Protein AF-A0A965MV93-F1 (afdb_monomer)

Solvent-accessible surface area (backbone atoms only — not comparable to full-atom values): 14893 Å² total; per-residue (Å²): 137,88,81,78,92,54,25,58,52,73,50,75,48,73,51,72,50,74,55,59,99,88,44,77,57,50,73,52,74,48,75,46,75,44,66,54,40,79,46,50,70,37,42,74,49,63,69,54,58,35,43,31,80,39,73,46,62,41,46,75,50,71,46,71,67,88,41,67,60,46,52,42,29,82,88,33,72,11,36,48,51,40,77,79,33,42,32,38,20,75,21,11,43,74,42,30,41,37,35,43,32,34,43,45,58,75,46,29,43,61,40,67,26,70,77,44,60,34,46,40,30,48,25,80,46,50,72,36,44,77,70,56,44,73,37,37,33,92,41,74,33,74,60,43,67,50,71,43,71,57,84,29,60,79,45,58,42,81,75,48,63,67,43,52,73,59,70,53,36,31,41,56,34,62,56,80,40,51,27,28,34,32,45,31,34,42,48,50,67,39,20,41,63,46,62,28,68,81,40,67,26,38,21,37,72,58,86,72,57,72,63,42,79,69,39,77,97,71,74,55,63,87,49,64,39,68,64,41,70,46,63,40,83,67,91,69,84,89,82,75,76,83,77,43,63,80,58,49,76,56,84,52,34,41,36,43,94,54,78,93,72,64,71,76

Secondary structure (DSSP, 8-state):
----SSSSEEEEEEEEEPP-SSS--EEEEEEEEE-PBPPPPEEEES-SEEETT-EEE-EEEE-SS-PPEEEE-TT-SSEEE-TT-EEEE--SSS--EEEEEE---SSB--EEPPPEE-EEEPBPPPPEEE---EEETTSPEEP-EEE-SS-PPEEEEEEEES-EEETTEEEP-STT-EEEEEEEEPP-SSB--EEPPPEEEEEEPPPP---EE-S-S---TTS-EE--EE--SS-PPPP----SSS-EEETTEEE-SSTT----

Radius of gyration: 46.16 Å; Cα contacts (8 Å, |Δi|>4): 647; chains: 1; bounding box: 84×24×159 Å

Sequence (264 aa):
MVTMLVGTGTCSIAATKAADDDYYATSANVDIAASKAAQSTLTISGSANGTYGTTVTLSTSGGSTAGTVTWSHGASTACTVDSSGAVSMTSGTGTCTVTATMAGNANYLAVTSSSFTVTPVKATQAVLTVTSTNATYGEDLTLTASGGSGTGALTWTKVSGTCTLSGATLTPGGANTSCVVRVTRATDSNYAVRSSVDTSVSTAKASQSGLSITSSSSFTTGSPLTLTASGGQSSGSVTWSVTAGTCTLSGTQLSANRGGISCT

Nearest PDB structures (foldseek):
  4o9h-assembly1_H  TM=3.959E-01  e=3.964E-01  Lama glama
  7jwq-assembly1_A  TM=3.453E-01  e=7.408E-01  Homo sapiens
  8vse-assembly1_B  TM=3.019E-01  e=9.886E-01  Homo sapiens
  7f3q-assembly1_L  TM=3.911E-01  e=4.391E+00  Homo sapiens
  5fn6-assembly1_A  TM=3.582E-01  e=4.835E+00  Homo sapiens

Foldseek 3Di:
DDDDPWQFDKDKDKDWDPDDPVGHIDMDIDIDTGHAAAFWAKEKDWALADAAQDKTAIDIDGTDPPAQKAKAQPPWDQWGADSRRIIHGHWLDTWGWMKIKGPADRRYHIHIHDIRTHHRHAAAWWAKAWPAAEAEAPDKDQTDIDGTDDPADKAKDWPDWDWDDDGRIIHHGDAQIKTWMKIKGPDDGHHHIDIHPTGIRHYHYDDWDDKDWDWDQDDDAPDWTQTDIDGTPDPDDDDDDWPDWDWDDDGRTTHDNDPPIHTD

Structure (mmCIF, N/CA/C/O backbone):
data_AF-A0A965MV93-F1
#
_entry.id   AF-A0A965MV93-F1
#
loop_
_atom_site.group_PDB
_atom_site.id
_atom_site.type_symbol
_atom_site.label_atom_id
_atom_site.label_alt_id
_atom_site.label_comp_id
_atom_site.label_asym_id
_atom_site.label_entity_id
_atom_site.label_seq_id
_atom_site.pdbx_PDB_ins_code
_atom_site.Cartn_x
_atom_site.Cartn_y
_atom_site.Cartn_z
_atom_site.occupancy
_atom_site.B_iso_or_equiv
_atom_site.auth_seq_id
_atom_site.auth_comp_id
_atom_site.auth_asym_id
_atom_site.auth_atom_id
_atom_site.pdbx_PDB_model_num
ATOM 1 N N . MET A 1 1 ? 35.841 -6.063 -59.361 1.00 58.06 1 MET A N 1
ATOM 2 C CA . MET A 1 1 ? 35.040 -6.166 -58.122 1.00 58.06 1 MET A CA 1
ATOM 3 C C . MET A 1 1 ? 35.699 -5.272 -57.085 1.00 58.06 1 MET A C 1
ATOM 5 O O . MET A 1 1 ? 36.888 -5.443 -56.861 1.00 58.06 1 MET A O 1
ATOM 9 N N . VAL A 1 2 ? 34.980 -4.287 -56.540 1.00 64.88 2 VAL A N 1
ATOM 10 C CA . VAL A 1 2 ? 35.475 -3.432 -55.448 1.00 64.88 2 VAL A CA 1
ATOM 11 C C . VAL A 1 2 ? 34.903 -3.968 -54.144 1.00 64.88 2 VAL A C 1
ATOM 13 O O . VAL A 1 2 ? 33.688 -4.102 -54.023 1.00 64.88 2 VAL A O 1
ATOM 16 N N . THR A 1 3 ? 35.773 -4.297 -53.192 1.00 66.12 3 THR A N 1
ATOM 17 C CA . THR A 1 3 ? 35.379 -4.769 -51.861 1.00 66.12 3 THR A CA 1
ATOM 18 C C . THR A 1 3 ? 35.620 -3.641 -50.866 1.00 66.12 3 THR A C 1
ATOM 20 O O . THR A 1 3 ? 36.756 -3.210 -50.688 1.00 66.12 3 THR A O 1
ATOM 23 N N . MET A 1 4 ? 34.560 -3.154 -50.220 1.00 69.06 4 MET A N 1
ATOM 24 C CA . MET A 1 4 ? 34.668 -2.178 -49.132 1.00 69.06 4 MET A CA 1
ATOM 25 C C . MET A 1 4 ? 35.000 -2.919 -47.831 1.00 69.06 4 MET A C 1
ATOM 27 O O . MET A 1 4 ? 34.228 -3.770 -47.397 1.00 69.06 4 MET A O 1
ATOM 31 N N . LEU A 1 5 ? 36.145 -2.614 -47.214 1.00 67.31 5 LEU A N 1
ATOM 32 C CA . LEU A 1 5 ? 36.595 -3.261 -45.968 1.00 67.31 5 LEU A CA 1
ATOM 33 C C . LEU A 1 5 ? 35.986 -2.631 -44.700 1.00 67.31 5 LEU A C 1
ATOM 35 O O . LEU A 1 5 ? 36.154 -3.170 -43.608 1.00 67.31 5 LEU A O 1
ATOM 39 N N . VAL A 1 6 ? 35.288 -1.499 -44.830 1.00 66.56 6 VAL A N 1
ATOM 40 C CA . VAL A 1 6 ? 34.650 -0.773 -43.722 1.00 66.56 6 VAL A CA 1
ATOM 41 C C . VAL A 1 6 ? 33.234 -0.342 -44.103 1.00 66.56 6 VAL A C 1
ATOM 43 O O . VAL A 1 6 ? 32.977 0.033 -45.246 1.00 66.56 6 VAL A O 1
ATOM 46 N N . GLY A 1 7 ? 32.308 -0.374 -43.140 1.00 68.44 7 GLY A N 1
ATOM 47 C CA . GLY A 1 7 ? 30.894 -0.044 -43.353 1.00 68.44 7 GLY A CA 1
ATOM 48 C C . GLY A 1 7 ? 30.579 1.435 -43.602 1.00 68.44 7 GLY A C 1
ATOM 49 O O . GLY A 1 7 ? 29.415 1.778 -43.781 1.00 68.44 7 GLY A O 1
ATOM 50 N N . THR A 1 8 ? 31.577 2.322 -43.611 1.00 74.12 8 THR A N 1
ATOM 51 C CA . THR A 1 8 ? 31.418 3.740 -43.971 1.00 74.12 8 THR A CA 1
ATOM 52 C C . THR A 1 8 ? 32.623 4.240 -44.747 1.00 74.12 8 THR A C 1
ATOM 54 O O . THR A 1 8 ? 33.754 3.957 -44.358 1.00 74.12 8 THR A O 1
ATOM 57 N N . GLY A 1 9 ? 32.390 5.044 -45.778 1.00 76.88 9 GLY A N 1
ATOM 58 C CA . GLY A 1 9 ? 33.446 5.698 -46.549 1.00 76.88 9 GLY A CA 1
ATOM 59 C C . GLY A 1 9 ? 33.077 5.812 -48.019 1.00 76.88 9 GLY A C 1
ATOM 60 O O . GLY A 1 9 ? 32.124 5.181 -48.475 1.00 76.88 9 GLY A O 1
ATOM 61 N N . THR A 1 10 ? 33.826 6.620 -48.758 1.00 83.00 10 THR A N 1
ATOM 62 C CA . THR A 1 10 ? 33.718 6.724 -50.213 1.00 83.00 10 THR A CA 1
ATOM 63 C C . THR A 1 10 ? 34.899 6.010 -50.860 1.00 83.00 10 THR A C 1
ATOM 65 O O . THR A 1 10 ? 36.047 6.175 -50.454 1.00 83.00 10 THR A O 1
ATOM 68 N N . CYS A 1 11 ? 34.619 5.186 -51.863 1.00 83.62 11 CYS A N 1
ATOM 69 C CA . CYS A 1 11 ? 35.620 4.599 -52.738 1.00 83.62 11 CYS A CA 1
ATOM 70 C C . CYS A 1 11 ? 35.496 5.255 -54.109 1.00 83.62 11 CYS A C 1
ATOM 72 O O . CYS A 1 11 ? 34.514 5.032 -54.816 1.00 83.62 11 CYS A O 1
ATOM 74 N N . SER A 1 12 ? 36.479 6.074 -54.464 1.00 88.06 12 SER A N 1
ATOM 75 C CA . SER A 1 12 ? 36.559 6.702 -55.780 1.00 88.06 12 SER A CA 1
ATOM 76 C C . SER A 1 12 ? 37.220 5.744 -56.766 1.00 88.06 12 SER A C 1
ATOM 78 O O . SER A 1 12 ? 38.369 5.342 -56.580 1.00 88.06 12 SER A O 1
ATOM 80 N N . ILE A 1 13 ? 36.507 5.379 -57.826 1.00 89.31 13 ILE A N 1
ATOM 81 C CA . ILE A 1 13 ? 37.038 4.606 -58.949 1.00 89.31 13 ILE A CA 1
ATOM 82 C C . ILE A 1 13 ? 37.263 5.570 -60.108 1.00 89.31 13 ILE A C 1
ATOM 84 O O . ILE A 1 13 ? 36.346 6.294 -60.484 1.00 89.31 13 ILE A O 1
ATOM 88 N N . ALA A 1 14 ? 38.458 5.555 -60.695 1.00 90.69 14 ALA A N 1
ATOM 89 C CA . ALA A 1 14 ? 38.764 6.305 -61.908 1.00 90.69 14 ALA A CA 1
ATOM 90 C C . ALA A 1 14 ? 38.975 5.352 -63.089 1.00 90.69 14 ALA A C 1
ATOM 92 O O . ALA A 1 14 ? 39.672 4.343 -62.967 1.00 90.69 14 ALA A O 1
ATOM 93 N N . ALA A 1 15 ? 38.395 5.692 -64.236 1.00 90.81 15 ALA A N 1
ATOM 94 C CA . ALA A 1 15 ? 38.700 5.075 -65.517 1.00 90.81 15 ALA A CA 1
ATOM 95 C C . ALA A 1 15 ? 39.410 6.106 -66.395 1.00 90.81 15 ALA A C 1
ATOM 97 O O . ALA A 1 15 ? 38.888 7.199 -66.609 1.00 90.81 15 ALA A O 1
ATOM 98 N N . THR A 1 16 ? 40.583 5.746 -66.911 1.00 95.12 16 THR A N 1
ATOM 99 C CA . THR A 1 16 ? 41.368 6.595 -67.811 1.00 95.12 16 THR A CA 1
ATOM 100 C C . THR A 1 16 ? 41.474 5.912 -69.164 1.00 95.12 16 THR A C 1
ATOM 102 O O . THR A 1 16 ? 41.985 4.795 -69.256 1.00 95.12 16 THR A O 1
ATOM 105 N N . LYS A 1 17 ? 41.021 6.589 -70.219 1.00 94.62 17 LYS A N 1
ATOM 106 C CA . LYS A 1 17 ? 41.354 6.221 -71.594 1.00 94.62 17 LYS A CA 1
ATOM 107 C C . LYS A 1 17 ? 42.651 6.940 -71.961 1.00 94.62 17 LYS A C 1
ATOM 109 O O . LYS A 1 17 ? 42.712 8.165 -71.888 1.00 94.62 17 LYS A O 1
ATOM 114 N N . ALA A 1 18 ? 43.688 6.170 -72.289 1.00 92.81 18 ALA A N 1
ATOM 115 C CA . ALA A 1 18 ? 44.978 6.710 -72.712 1.00 92.81 18 ALA A CA 1
ATOM 116 C C . ALA A 1 18 ? 44.854 7.471 -74.044 1.00 92.81 18 ALA A C 1
ATOM 118 O O . ALA A 1 18 ? 43.902 7.252 -74.793 1.00 92.81 18 ALA A O 1
ATOM 119 N N . ALA A 1 19 ? 45.812 8.360 -74.306 1.00 94.50 19 ALA A N 1
ATOM 120 C CA . ALA A 1 19 ? 45.910 9.067 -75.577 1.00 94.50 19 ALA A CA 1
ATOM 121 C C . ALA A 1 19 ? 46.265 8.102 -76.722 1.00 94.50 19 ALA A C 1
ATOM 123 O O . ALA A 1 19 ? 46.900 7.071 -76.483 1.00 94.50 19 ALA A O 1
ATOM 124 N N . ASP A 1 20 ? 45.897 8.472 -77.943 1.00 94.56 20 ASP A N 1
ATOM 125 C CA . ASP A 1 20 ? 46.377 7.876 -79.192 1.00 94.56 20 ASP A CA 1
ATOM 126 C C . ASP A 1 20 ? 46.908 8.980 -80.129 1.00 94.56 20 ASP A C 1
ATOM 128 O O . ASP A 1 20 ? 47.089 10.123 -79.698 1.00 94.56 20 ASP A O 1
ATOM 132 N N . ASP A 1 21 ? 47.218 8.634 -81.380 1.00 95.25 21 ASP A N 1
ATOM 133 C CA . ASP A 1 21 ? 47.805 9.569 -82.351 1.00 95.25 21 ASP A CA 1
ATOM 134 C C . ASP A 1 21 ? 46.865 10.742 -82.699 1.00 95.25 21 ASP A C 1
ATOM 136 O O . ASP A 1 21 ? 47.338 11.805 -83.106 1.00 95.25 21 ASP A O 1
ATOM 140 N N . ASP A 1 22 ? 45.554 10.577 -82.486 1.00 94.44 22 ASP A N 1
ATOM 141 C CA . ASP A 1 22 ? 44.519 11.539 -82.871 1.00 94.44 22 ASP A CA 1
ATOM 142 C C . ASP A 1 22 ? 43.843 12.229 -81.660 1.00 94.44 22 ASP A C 1
ATOM 144 O O . ASP A 1 22 ? 43.282 13.321 -81.807 1.00 94.44 22 ASP A O 1
ATOM 148 N N . TYR A 1 23 ? 43.888 11.643 -80.451 1.00 93.06 23 TYR A N 1
ATOM 149 C CA . TYR A 1 23 ? 43.163 12.119 -79.262 1.00 93.06 23 TYR A CA 1
ATOM 150 C C . TYR A 1 23 ? 43.989 12.111 -77.962 1.00 93.06 23 TYR A C 1
ATOM 152 O O . TYR A 1 23 ? 44.685 11.153 -77.635 1.00 93.06 23 TYR A O 1
ATOM 160 N N . TYR A 1 24 ? 43.827 13.154 -77.133 1.00 94.69 24 TYR A N 1
ATOM 161 C CA . TYR A 1 24 ? 44.405 13.211 -75.781 1.00 94.69 24 TYR A CA 1
ATOM 162 C C . TYR A 1 24 ? 43.732 12.240 -74.798 1.00 94.69 24 TYR A C 1
ATOM 164 O O . TYR A 1 24 ? 42.555 11.901 -74.928 1.00 94.69 24 TYR A O 1
ATOM 172 N N . ALA A 1 25 ? 44.470 11.847 -73.753 1.00 95.06 25 ALA A N 1
ATOM 173 C CA . ALA A 1 25 ? 43.936 11.028 -72.672 1.00 95.06 25 ALA A CA 1
ATOM 174 C C . ALA A 1 25 ? 42.803 11.758 -71.936 1.00 95.06 25 ALA A C 1
ATOM 176 O O . ALA A 1 25 ? 42.847 12.971 -71.731 1.00 95.06 25 ALA A O 1
ATOM 177 N N . THR A 1 26 ? 41.811 11.003 -71.481 1.00 95.56 26 THR A N 1
ATOM 178 C CA . THR A 1 26 ? 40.704 11.527 -70.678 1.00 95.56 26 THR A CA 1
ATOM 179 C C . THR A 1 26 ? 40.381 10.570 -69.546 1.00 95.56 26 THR A C 1
ATOM 181 O O . THR A 1 26 ? 40.627 9.363 -69.646 1.00 95.56 26 THR A O 1
ATOM 184 N N . SER A 1 27 ? 39.838 11.097 -68.457 1.00 94.31 27 SER A N 1
ATOM 185 C CA . SER A 1 27 ? 39.429 10.302 -67.310 1.00 94.31 27 SER A CA 1
ATOM 186 C C . SER A 1 27 ? 38.041 10.690 -66.826 1.00 94.31 27 SER A C 1
ATOM 188 O O . SER A 1 27 ? 37.587 11.822 -66.982 1.00 94.31 27 SER A O 1
ATOM 190 N N . ALA A 1 28 ? 37.370 9.715 -66.225 1.00 95.25 28 ALA A N 1
ATOM 191 C CA . ALA A 1 28 ? 36.131 9.899 -65.491 1.00 95.25 28 ALA A CA 1
ATOM 192 C C . ALA A 1 28 ? 36.246 9.183 -64.145 1.00 95.25 28 ALA A C 1
ATOM 194 O O . ALA A 1 28 ? 36.824 8.095 -64.062 1.00 95.25 28 ALA A O 1
ATOM 195 N N . ASN A 1 29 ? 35.694 9.785 -63.095 1.00 92.12 29 ASN A N 1
ATOM 196 C CA . ASN A 1 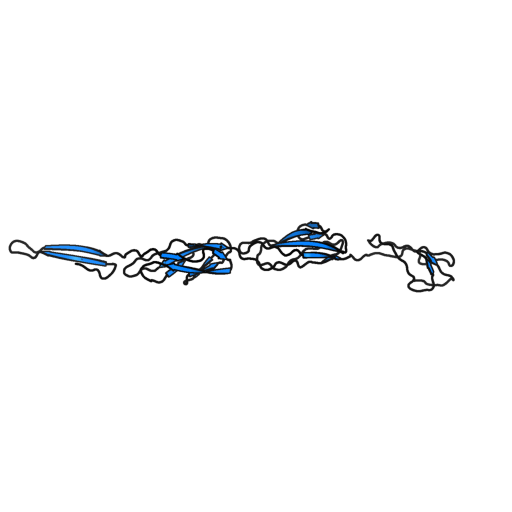29 ? 35.630 9.197 -61.765 1.00 92.12 29 ASN A CA 1
ATOM 197 C C . ASN A 1 29 ? 34.183 8.941 -61.333 1.00 92.12 29 ASN A C 1
ATOM 199 O O . ASN A 1 29 ? 33.259 9.652 -61.723 1.00 92.12 29 ASN A O 1
ATOM 203 N N . VAL A 1 30 ? 34.008 7.926 -60.492 1.00 92.19 30 VAL A N 1
ATOM 204 C CA . VAL A 1 30 ? 32.763 7.633 -59.784 1.00 92.19 30 VAL A CA 1
ATOM 205 C C . VAL A 1 30 ? 33.072 7.363 -58.319 1.00 92.19 30 VAL A C 1
ATOM 207 O O . VAL A 1 30 ? 33.958 6.570 -58.005 1.00 92.19 30 VAL A O 1
ATOM 210 N N . ASP A 1 31 ? 32.329 8.007 -57.426 1.00 88.94 31 ASP A N 1
ATOM 211 C CA . ASP A 1 31 ? 32.422 7.761 -55.991 1.00 88.94 31 ASP A CA 1
ATOM 212 C C . ASP A 1 31 ? 31.351 6.758 -55.567 1.00 88.94 31 ASP A C 1
ATOM 214 O O . ASP A 1 31 ? 30.158 6.948 -55.805 1.00 88.94 31 ASP A O 1
ATOM 218 N N . ILE A 1 32 ? 31.776 5.686 -54.906 1.00 86.00 32 ILE A N 1
ATOM 219 C CA . ILE A 1 32 ? 30.893 4.684 -54.315 1.00 86.00 32 ILE A CA 1
ATOM 220 C C . ILE A 1 32 ? 30.885 4.888 -52.806 1.00 86.00 32 ILE A C 1
ATOM 222 O O . ILE A 1 32 ? 31.886 4.642 -52.135 1.00 86.00 32 ILE A O 1
ATOM 226 N N . ALA A 1 33 ? 29.754 5.320 -52.257 1.00 85.44 33 ALA A N 1
ATOM 227 C CA . ALA A 1 33 ? 29.585 5.460 -50.816 1.00 85.44 33 ALA A CA 1
ATOM 228 C C . ALA A 1 33 ? 29.124 4.140 -50.175 1.00 85.44 33 ALA A C 1
ATOM 230 O O . ALA A 1 33 ? 28.171 3.515 -50.640 1.00 85.44 33 ALA A O 1
ATOM 231 N N . ALA A 1 34 ? 29.758 3.747 -49.069 1.00 84.06 34 ALA A N 1
ATOM 232 C CA . ALA A 1 34 ? 29.231 2.749 -48.142 1.00 84.06 34 ALA A CA 1
ATOM 233 C C . ALA A 1 34 ? 28.546 3.432 -46.956 1.00 84.06 34 ALA A C 1
ATOM 235 O O . ALA A 1 34 ? 29.031 4.436 -46.426 1.00 84.06 34 ALA A O 1
ATOM 236 N N . SER A 1 35 ? 27.433 2.846 -46.520 1.00 86.50 35 SER A N 1
ATOM 237 C CA . SER A 1 35 ? 26.706 3.235 -45.313 1.00 86.50 35 SER A CA 1
ATOM 238 C C . SER A 1 35 ? 26.525 2.026 -44.397 1.00 86.50 35 SER A C 1
ATOM 240 O O . SER A 1 35 ? 26.521 0.880 -44.855 1.00 86.50 35 SER A O 1
ATOM 242 N N . LYS A 1 36 ? 26.391 2.283 -43.092 1.00 90.56 36 LYS A N 1
ATOM 243 C CA . LYS A 1 36 ? 26.196 1.221 -42.101 1.00 90.56 36 LYS A CA 1
ATOM 244 C C . LYS A 1 36 ? 24.843 0.546 -42.298 1.00 90.56 36 LYS A C 1
ATOM 246 O O . LYS A 1 36 ? 23.839 1.216 -42.528 1.00 90.56 36 LYS A O 1
ATOM 251 N N . ALA A 1 37 ? 24.809 -0.766 -42.109 1.00 92.56 37 ALA A N 1
ATOM 252 C CA . ALA A 1 37 ? 23.581 -1.544 -42.125 1.00 92.56 37 ALA A CA 1
ATOM 253 C C . ALA A 1 37 ? 22.753 -1.332 -40.843 1.00 92.56 37 ALA A C 1
ATOM 255 O O . ALA A 1 37 ? 23.279 -1.013 -39.773 1.00 92.56 37 ALA A O 1
ATOM 256 N N . ALA A 1 38 ? 21.442 -1.551 -40.932 1.00 95.44 38 ALA A N 1
ATOM 257 C CA . ALA A 1 38 ? 20.598 -1.699 -39.749 1.00 95.44 38 ALA A CA 1
ATOM 258 C C . ALA A 1 38 ? 20.862 -3.059 -39.078 1.00 95.44 38 ALA A C 1
ATOM 260 O O . ALA A 1 38 ? 21.127 -4.047 -39.763 1.00 95.44 38 ALA A O 1
ATOM 261 N N . GLN A 1 39 ? 20.794 -3.120 -37.746 1.00 97.56 39 GLN A N 1
ATOM 262 C CA . GLN A 1 39 ? 20.834 -4.400 -37.030 1.00 97.56 39 GLN A CA 1
ATOM 263 C C . GLN A 1 39 ? 19.487 -5.125 -37.112 1.00 97.56 39 GLN A C 1
ATOM 265 O O . GLN A 1 39 ? 18.446 -4.509 -37.342 1.00 97.56 39 GLN A O 1
ATOM 270 N N . SER A 1 40 ? 19.502 -6.426 -36.825 1.00 97.50 40 SER A N 1
ATOM 271 C CA . SER A 1 40 ? 18.301 -7.191 -36.490 1.00 97.50 40 SER A CA 1
ATOM 272 C C . SER A 1 40 ? 17.573 -6.579 -35.291 1.00 97.50 40 SER A C 1
ATOM 274 O O . SER A 1 40 ? 18.193 -5.985 -34.406 1.00 97.50 40 SER A O 1
ATOM 276 N N . THR A 1 41 ? 16.254 -6.764 -35.242 1.00 98.19 41 THR A N 1
ATOM 277 C CA . THR A 1 41 ? 15.408 -6.265 -34.154 1.00 98.19 41 THR A CA 1
ATOM 278 C C . THR A 1 41 ? 15.937 -6.704 -32.792 1.00 98.19 41 THR A C 1
ATOM 280 O O . THR A 1 41 ? 16.234 -7.879 -32.582 1.00 98.19 41 THR A O 1
ATOM 283 N N . LEU A 1 42 ? 16.026 -5.751 -31.865 1.00 98.56 42 LEU A N 1
ATOM 284 C CA . LEU A 1 42 ? 16.302 -6.007 -30.458 1.00 98.56 42 LEU A CA 1
ATOM 285 C C . LEU A 1 42 ? 14.975 -6.126 -29.708 1.00 98.56 42 LEU A C 1
ATOM 287 O O . LEU A 1 42 ? 14.117 -5.250 -29.814 1.00 98.56 42 LEU A O 1
ATOM 291 N N . THR A 1 43 ? 14.810 -7.194 -28.941 1.00 98.38 43 THR A N 1
ATOM 292 C CA . THR A 1 43 ? 13.593 -7.466 -28.168 1.00 98.38 43 THR A CA 1
ATOM 293 C C . 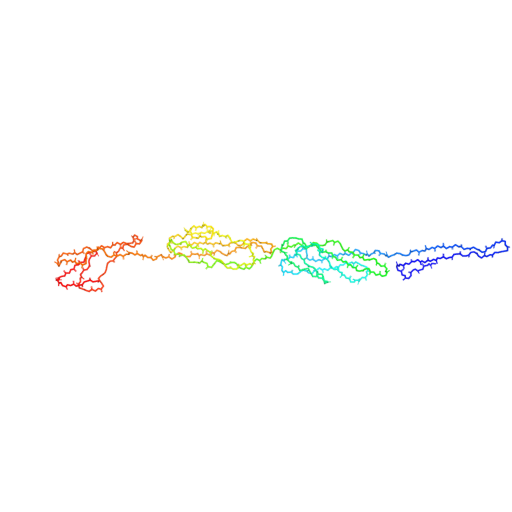THR A 1 43 ? 13.930 -7.602 -26.695 1.00 98.38 43 THR A C 1
ATOM 295 O O . THR A 1 43 ? 14.994 -8.112 -26.354 1.00 98.38 43 THR A O 1
ATOM 298 N N . ILE A 1 44 ? 13.033 -7.127 -25.831 1.00 98.62 44 ILE A N 1
ATOM 299 C CA . ILE A 1 44 ? 13.126 -7.301 -24.381 1.00 98.62 44 ILE A CA 1
ATOM 300 C C . ILE A 1 44 ? 12.217 -8.462 -23.968 1.00 98.62 44 ILE A C 1
ATOM 302 O O . ILE A 1 44 ? 11.083 -8.558 -24.439 1.00 98.62 44 ILE A O 1
ATOM 306 N N . SER A 1 45 ? 12.693 -9.299 -23.051 1.00 98.12 45 SER A N 1
ATOM 307 C CA . SER A 1 45 ? 11.912 -10.340 -22.381 1.00 98.12 45 SER A CA 1
ATOM 308 C C . SER A 1 45 ? 12.095 -10.286 -20.865 1.00 98.12 45 SER A C 1
ATOM 310 O O . SER A 1 45 ? 13.139 -9.870 -20.372 1.00 98.12 45 SER A O 1
ATOM 312 N N . GLY A 1 46 ? 11.081 -10.719 -20.118 1.00 96.88 46 GLY A N 1
ATOM 313 C CA . GLY A 1 46 ? 11.098 -10.748 -18.657 1.00 96.88 46 GLY A CA 1
ATOM 314 C C . GLY A 1 46 ? 9.688 -10.713 -18.073 1.00 96.88 46 GLY A C 1
ATOM 315 O O . GLY A 1 46 ? 8.702 -10.878 -18.794 1.00 96.88 46 GLY A O 1
ATOM 316 N N . SER A 1 47 ? 9.582 -10.500 -16.761 1.00 96.88 47 SER A N 1
ATOM 317 C CA . SER A 1 47 ? 8.279 -10.353 -16.106 1.00 96.88 47 SER A CA 1
ATOM 318 C C . SER A 1 47 ? 7.621 -9.028 -16.488 1.00 96.88 47 SER A C 1
ATOM 320 O O . SER A 1 47 ? 8.210 -7.963 -16.324 1.00 96.88 47 SER A O 1
ATOM 322 N N . ALA A 1 48 ? 6.363 -9.090 -16.925 1.00 96.88 48 ALA A N 1
ATOM 323 C CA . ALA A 1 48 ? 5.542 -7.913 -17.214 1.00 96.88 48 ALA A CA 1
ATOM 324 C C . ALA A 1 48 ? 4.857 -7.324 -15.965 1.00 96.88 48 ALA A C 1
ATOM 326 O O . ALA A 1 48 ? 4.036 -6.419 -16.087 1.00 96.88 48 ALA A O 1
ATOM 327 N N . ASN A 1 49 ? 5.161 -7.836 -14.769 1.00 97.94 49 ASN A N 1
ATOM 328 C CA . ASN A 1 49 ? 4.641 -7.337 -13.497 1.00 97.94 49 ASN A CA 1
ATOM 329 C C . ASN A 1 49 ? 5.776 -7.216 -12.479 1.00 97.94 49 ASN A C 1
ATOM 331 O O . ASN A 1 49 ? 6.648 -8.089 -12.418 1.00 97.94 49 ASN A O 1
ATOM 335 N N . GLY A 1 50 ? 5.728 -6.171 -11.657 1.00 98.25 50 GLY A N 1
ATOM 336 C CA . GLY A 1 50 ? 6.687 -5.948 -10.581 1.00 98.25 50 GLY A CA 1
ATOM 337 C C . GLY A 1 50 ? 5.992 -5.451 -9.319 1.00 98.25 50 GLY A C 1
ATOM 338 O O . GLY A 1 50 ? 5.272 -4.455 -9.350 1.00 98.25 50 GLY A O 1
ATOM 339 N N . THR A 1 51 ? 6.218 -6.132 -8.198 1.00 98.69 51 THR A N 1
ATOM 340 C CA . THR A 1 51 ? 5.654 -5.737 -6.901 1.00 98.69 51 THR A CA 1
ATOM 341 C C . THR A 1 51 ? 6.501 -4.636 -6.267 1.00 98.69 51 THR A C 1
ATOM 343 O O . THR A 1 51 ? 7.729 -4.705 -6.314 1.00 98.69 51 THR A O 1
ATOM 346 N N . TYR A 1 52 ? 5.871 -3.637 -5.648 1.00 98.69 52 TYR A N 1
ATOM 347 C CA . TYR A 1 52 ? 6.562 -2.570 -4.916 1.00 98.69 52 TYR A CA 1
ATOM 348 C C . TYR A 1 52 ? 7.649 -3.116 -3.975 1.00 98.69 52 TYR A C 1
ATOM 350 O O . TYR A 1 52 ? 7.407 -4.057 -3.216 1.00 98.69 52 TYR A O 1
ATOM 358 N N . GLY A 1 53 ? 8.839 -2.512 -4.028 1.00 97.88 53 GLY A N 1
ATOM 359 C CA . GLY A 1 53 ? 9.991 -2.899 -3.211 1.00 97.88 53 GLY A CA 1
ATOM 360 C C . GLY A 1 53 ? 10.731 -4.147 -3.701 1.00 97.88 53 GLY A C 1
ATOM 361 O O . GLY A 1 53 ? 11.677 -4.575 -3.046 1.00 97.88 53 GLY A O 1
ATOM 362 N N . THR A 1 54 ? 10.324 -4.732 -4.831 1.00 98.44 54 THR A N 1
ATOM 363 C CA . THR A 1 54 ? 11.009 -5.872 -5.458 1.00 98.44 54 THR A CA 1
ATOM 364 C C . THR A 1 54 ? 11.724 -5.463 -6.742 1.00 98.44 54 THR A C 1
ATOM 366 O O . THR A 1 54 ? 11.467 -4.395 -7.307 1.00 98.44 54 THR A O 1
ATOM 369 N N . THR A 1 55 ? 12.612 -6.339 -7.207 1.00 98.44 55 THR A N 1
ATOM 370 C CA . THR A 1 55 ? 13.355 -6.172 -8.455 1.00 98.44 55 THR A CA 1
ATOM 371 C C . THR A 1 55 ? 12.999 -7.294 -9.419 1.00 98.44 55 THR A C 1
ATOM 373 O O . THR A 1 55 ? 12.913 -8.459 -9.030 1.00 98.44 55 THR A O 1
ATOM 376 N N . VAL A 1 56 ? 12.818 -6.943 -10.688 1.00 98.12 56 VAL A N 1
ATOM 377 C CA . VAL A 1 56 ? 12.615 -7.880 -11.797 1.00 98.12 56 VAL A CA 1
ATOM 378 C C . VAL A 1 56 ? 13.715 -7.682 -12.824 1.00 98.12 56 VAL A C 1
ATOM 380 O O . VAL A 1 56 ? 14.018 -6.557 -13.204 1.00 98.12 56 VAL A O 1
ATOM 383 N N . THR A 1 57 ? 14.326 -8.771 -13.277 1.00 98.19 57 THR A N 1
ATOM 384 C CA . THR A 1 57 ? 15.399 -8.712 -14.275 1.00 98.19 57 THR A CA 1
ATOM 385 C C . THR A 1 57 ? 14.819 -8.881 -15.670 1.00 98.19 57 THR A C 1
ATOM 387 O O . THR A 1 57 ? 14.089 -9.839 -15.937 1.00 98.19 57 THR A O 1
ATOM 390 N N . LEU A 1 58 ? 15.152 -7.948 -16.557 1.00 98.44 58 LEU A N 1
ATOM 391 C CA . LEU A 1 58 ? 14.858 -8.027 -17.979 1.00 98.44 58 LEU A CA 1
ATOM 392 C C . LEU A 1 58 ? 16.097 -8.500 -18.741 1.00 98.44 58 LEU A C 1
ATOM 394 O O . LEU A 1 58 ? 17.233 -8.243 -18.348 1.00 98.44 58 LEU A O 1
ATOM 398 N N . SER A 1 59 ? 15.872 -9.182 -19.854 1.00 98.06 59 SER A N 1
ATOM 399 C CA . SER A 1 59 ? 16.909 -9.626 -20.780 1.00 98.06 59 SER A CA 1
ATOM 400 C C . SER A 1 59 ? 16.604 -9.136 -22.188 1.00 98.06 59 SER A C 1
ATOM 402 O O . SER A 1 59 ? 15.464 -8.785 -22.504 1.00 98.06 59 SER A O 1
ATOM 404 N N . THR A 1 60 ? 17.624 -9.098 -23.042 1.00 98.12 60 THR A N 1
ATOM 405 C CA . THR A 1 60 ? 17.458 -8.791 -24.461 1.00 98.12 60 THR A CA 1
ATOM 406 C C . THR A 1 60 ? 17.815 -9.978 -25.341 1.00 98.12 60 THR A C 1
ATOM 408 O O . THR A 1 60 ? 18.647 -10.813 -24.990 1.00 98.12 60 THR A O 1
ATOM 411 N N . SER A 1 61 ? 17.191 -10.039 -26.515 1.00 97.06 61 SER A N 1
ATOM 412 C CA . SER A 1 61 ? 17.578 -10.949 -27.591 1.00 97.06 61 SER A CA 1
ATOM 413 C C . SER A 1 61 ? 17.512 -10.250 -28.950 1.00 97.06 61 SER A C 1
ATOM 415 O O . SER A 1 61 ? 16.796 -9.256 -29.112 1.00 97.06 61 SER A O 1
ATOM 417 N N . GLY A 1 62 ? 18.271 -10.757 -29.923 1.00 96.31 62 GLY A N 1
ATOM 418 C CA . GLY A 1 62 ? 18.447 -10.121 -31.229 1.00 96.31 62 GLY A CA 1
ATOM 419 C C . GLY A 1 62 ? 19.622 -9.141 -31.257 1.00 96.31 62 GLY A C 1
ATOM 420 O O . GLY A 1 62 ? 20.590 -9.301 -30.513 1.00 96.31 62 GLY A O 1
ATOM 421 N N . GLY A 1 63 ? 19.554 -8.141 -32.140 1.00 96.62 63 GLY A N 1
ATOM 422 C CA . GLY A 1 63 ? 20.724 -7.341 -32.514 1.00 96.62 63 GLY A CA 1
ATOM 423 C C . GLY A 1 63 ? 21.740 -8.134 -33.350 1.00 96.62 63 GLY A C 1
ATOM 424 O O . GLY A 1 63 ? 21.639 -9.351 -33.504 1.00 96.62 63 GLY A O 1
ATOM 425 N N . SER A 1 64 ? 22.710 -7.436 -33.939 1.00 96.00 64 SER A N 1
ATOM 426 C CA . SER A 1 64 ? 23.683 -8.044 -34.870 1.00 96.00 64 SER A CA 1
ATOM 427 C C . SER A 1 64 ? 25.139 -7.788 -34.492 1.00 96.00 64 SER A C 1
ATOM 429 O O . SER A 1 64 ? 26.038 -8.342 -35.120 1.00 96.00 64 SER A O 1
ATOM 431 N N . THR A 1 65 ? 25.398 -6.940 -33.495 1.00 94.62 65 THR A N 1
ATOM 432 C CA . THR A 1 65 ? 26.761 -6.500 -33.154 1.00 94.62 65 THR A CA 1
ATOM 433 C C . THR A 1 65 ? 27.339 -7.176 -31.921 1.00 94.62 65 THR A C 1
ATOM 435 O O . THR A 1 65 ? 28.533 -7.011 -31.681 1.00 94.62 65 THR A O 1
ATOM 438 N N . ALA A 1 66 ? 26.513 -7.877 -31.130 1.00 91.38 66 ALA A N 1
ATOM 439 C CA . ALA A 1 66 ? 26.847 -8.304 -29.766 1.00 91.38 66 ALA A CA 1
ATOM 440 C C . ALA A 1 66 ? 27.423 -7.152 -28.910 1.00 91.38 66 ALA A C 1
ATOM 442 O O . ALA A 1 66 ? 28.227 -7.369 -28.005 1.00 91.38 66 ALA A O 1
ATOM 443 N N . GLY A 1 67 ? 27.045 -5.910 -29.237 1.00 92.00 67 GLY A N 1
ATOM 444 C CA . GLY A 1 67 ? 27.515 -4.718 -28.548 1.00 92.00 67 GLY A CA 1
ATOM 445 C C . GLY A 1 67 ? 26.912 -4.591 -27.152 1.00 92.00 67 GLY A C 1
ATOM 446 O O . GLY A 1 67 ? 25.911 -5.230 -26.824 1.00 92.00 67 GLY A O 1
ATOM 447 N N . THR A 1 68 ? 27.500 -3.715 -26.337 1.00 95.44 68 THR A N 1
ATOM 448 C CA . THR A 1 68 ? 26.965 -3.381 -25.013 1.00 95.44 68 THR A CA 1
ATOM 449 C C . THR A 1 68 ? 25.516 -2.907 -25.120 1.00 95.44 68 THR A C 1
ATOM 451 O O . THR A 1 68 ? 25.182 -2.077 -25.973 1.00 95.44 68 THR A O 1
ATOM 454 N N . VAL A 1 69 ? 24.670 -3.427 -24.230 1.00 98.25 69 VAL A N 1
ATOM 455 C CA . VAL A 1 69 ? 23.266 -3.032 -24.100 1.00 98.25 69 VAL A CA 1
ATOM 456 C C . VAL A 1 69 ? 23.143 -1.992 -22.992 1.00 98.25 69 VAL A C 1
ATOM 458 O O . VAL A 1 69 ? 23.615 -2.208 -21.879 1.00 98.25 69 VAL A O 1
ATOM 461 N N . THR A 1 70 ? 22.502 -0.867 -23.294 1.00 98.56 70 THR A N 1
ATOM 462 C CA . THR A 1 70 ? 22.124 0.149 -22.307 1.00 98.56 70 THR A CA 1
ATOM 463 C C . THR A 1 70 ? 20.618 0.143 -22.094 1.00 98.56 70 THR A C 1
ATOM 465 O O . THR A 1 70 ? 19.852 -0.101 -23.026 1.00 98.56 70 THR A O 1
ATOM 468 N N . TRP A 1 71 ? 20.194 0.418 -20.864 1.00 98.75 71 TRP A N 1
ATOM 469 C CA . TRP A 1 71 ? 18.793 0.394 -20.452 1.00 98.75 71 TRP A CA 1
ATOM 470 C C . TRP A 1 71 ? 18.325 1.793 -20.058 1.00 98.75 71 TRP A C 1
ATOM 472 O O . TRP A 1 71 ? 19.098 2.599 -19.544 1.00 98.75 71 TRP A O 1
ATOM 482 N N . SER A 1 72 ? 17.052 2.088 -20.306 1.00 98.50 72 SER A N 1
ATOM 483 C CA . SER A 1 72 ? 16.413 3.346 -19.923 1.00 98.50 72 SER A CA 1
ATOM 484 C C . SER A 1 72 ? 14.971 3.093 -19.514 1.00 98.50 72 SER A C 1
ATOM 486 O O . SER A 1 72 ? 14.260 2.364 -20.202 1.00 98.50 72 SER A O 1
ATOM 488 N N . HIS A 1 73 ? 14.534 3.718 -18.421 1.00 98.38 73 HIS A N 1
ATOM 489 C CA . HIS A 1 73 ? 13.134 3.724 -17.990 1.00 98.38 73 HIS A CA 1
ATOM 490 C C . HIS A 1 73 ? 12.395 5.015 -18.400 1.00 98.38 73 HIS A C 1
ATOM 492 O O . HIS A 1 73 ? 11.245 5.229 -18.012 1.00 98.38 73 HIS A O 1
ATOM 498 N N . GLY A 1 74 ? 13.041 5.900 -19.170 1.00 96.69 74 GLY A N 1
ATOM 499 C CA . GLY A 1 74 ? 12.459 7.166 -19.620 1.00 96.69 74 GLY A CA 1
ATOM 500 C C . GLY A 1 74 ? 11.878 8.000 -18.471 1.00 96.69 74 GLY A C 1
ATOM 501 O O . GLY A 1 74 ? 12.515 8.183 -17.439 1.00 96.69 74 GLY A O 1
ATOM 502 N N . ALA A 1 75 ? 10.643 8.477 -18.648 1.00 97.19 75 ALA A N 1
ATOM 503 C CA . ALA A 1 75 ? 9.899 9.253 -17.650 1.00 97.19 75 ALA A CA 1
ATOM 504 C C . ALA A 1 75 ? 9.036 8.384 -16.708 1.00 97.19 75 ALA A C 1
ATOM 506 O O . ALA A 1 75 ? 8.054 8.869 -16.144 1.00 97.19 75 ALA A O 1
ATOM 507 N N . SER A 1 76 ? 9.353 7.091 -16.572 1.00 98.12 76 SER A N 1
ATOM 508 C CA . SER A 1 76 ? 8.631 6.185 -15.670 1.00 98.12 76 SER A CA 1
ATOM 509 C C . SER A 1 76 ? 8.663 6.685 -14.230 1.00 98.12 76 SER A C 1
ATOM 511 O O . SER A 1 76 ? 9.704 7.117 -13.740 1.00 98.12 76 SER A O 1
ATOM 513 N N . THR A 1 77 ? 7.525 6.585 -13.547 1.00 98.38 77 THR A N 1
ATOM 514 C CA . THR A 1 77 ? 7.348 7.073 -12.170 1.00 98.38 77 THR A CA 1
ATOM 515 C C . THR A 1 77 ? 7.353 5.962 -11.127 1.00 98.38 77 THR A C 1
ATOM 517 O O . THR A 1 77 ? 7.494 6.244 -9.940 1.00 98.38 77 THR A O 1
ATOM 520 N N . ALA A 1 78 ? 7.205 4.705 -11.554 1.00 98.50 78 ALA A N 1
ATOM 521 C CA . ALA A 1 78 ? 7.038 3.562 -10.663 1.00 98.50 78 ALA A CA 1
ATOM 522 C C . ALA A 1 78 ? 8.226 2.595 -10.639 1.00 98.50 78 ALA A C 1
ATOM 524 O O . ALA A 1 78 ? 8.182 1.598 -9.915 1.00 98.50 78 ALA A O 1
ATOM 525 N N . CYS A 1 79 ? 9.271 2.857 -11.426 1.00 98.69 79 CYS A N 1
ATOM 526 C CA . CYS A 1 79 ? 10.470 2.034 -11.433 1.00 98.69 79 CYS A CA 1
ATOM 527 C C . CYS A 1 79 ? 11.720 2.795 -11.869 1.00 98.69 79 CYS A C 1
ATOM 529 O O . CYS A 1 79 ? 11.642 3.837 -12.522 1.00 98.69 79 CYS A O 1
ATOM 531 N N . THR A 1 80 ? 12.869 2.206 -11.558 1.00 98.69 80 THR A N 1
ATOM 532 C CA . THR A 1 80 ? 14.172 2.523 -12.148 1.00 98.69 80 THR A CA 1
ATOM 533 C C . THR A 1 80 ? 14.741 1.271 -12.810 1.00 98.69 80 THR A C 1
ATOM 535 O O . THR A 1 80 ? 14.344 0.159 -12.467 1.00 98.69 80 THR A O 1
ATOM 538 N N . VAL A 1 81 ? 15.664 1.431 -13.759 1.00 98.75 81 VAL A N 1
ATOM 539 C CA . VAL A 1 81 ? 16.397 0.312 -14.372 1.00 98.75 81 VAL A CA 1
ATOM 540 C C . VAL A 1 81 ? 17.891 0.593 -14.314 1.00 98.75 81 VAL A C 1
ATOM 542 O O . VAL A 1 81 ? 18.309 1.723 -14.574 1.00 98.75 81 VAL A O 1
ATOM 545 N N . ASP A 1 82 ? 18.684 -0.410 -13.949 1.00 98.44 82 ASP A N 1
ATOM 546 C CA . ASP A 1 82 ? 20.144 -0.311 -13.932 1.00 98.44 82 ASP A CA 1
ATOM 547 C C . ASP A 1 82 ? 20.794 -0.828 -15.230 1.00 98.44 82 ASP A C 1
ATOM 549 O O . ASP A 1 82 ? 20.126 -1.254 -16.175 1.00 98.44 82 ASP A O 1
ATOM 553 N N . SER A 1 83 ? 22.127 -0.789 -15.294 1.00 97.06 83 SER A N 1
ATOM 554 C CA . SER A 1 83 ? 22.890 -1.224 -16.470 1.00 97.06 83 SER A CA 1
ATOM 555 C C . SER A 1 83 ? 22.820 -2.730 -16.745 1.00 97.06 83 SER A C 1
ATOM 557 O O . SER A 1 83 ? 23.135 -3.148 -17.858 1.00 97.06 83 SER A O 1
ATOM 559 N N . SER A 1 84 ? 22.396 -3.543 -15.775 1.00 97.06 84 SER A N 1
ATOM 560 C CA . SER A 1 84 ? 22.218 -4.988 -15.933 1.00 97.06 84 SER A CA 1
ATOM 561 C C . SER A 1 84 ? 20.829 -5.370 -16.455 1.00 97.06 84 SER A C 1
ATOM 563 O O . SER A 1 84 ? 20.600 -6.533 -16.778 1.00 97.06 84 SER A O 1
ATOM 565 N N . GLY A 1 85 ? 19.911 -4.402 -16.562 1.00 97.81 85 GLY A N 1
ATOM 566 C CA . GLY A 1 85 ? 18.506 -4.654 -16.878 1.00 97.81 85 GLY A CA 1
ATOM 567 C C . GLY A 1 85 ? 17.675 -5.029 -15.651 1.00 97.81 85 GLY A C 1
ATOM 568 O O . GLY A 1 85 ? 16.552 -5.517 -15.799 1.00 97.81 85 GLY A O 1
ATOM 569 N N . ALA A 1 86 ? 18.192 -4.814 -14.437 1.00 98.44 86 ALA A N 1
ATOM 570 C CA . ALA A 1 86 ? 17.425 -5.005 -13.217 1.00 98.44 86 ALA A CA 1
ATOM 571 C C . ALA A 1 86 ? 16.505 -3.797 -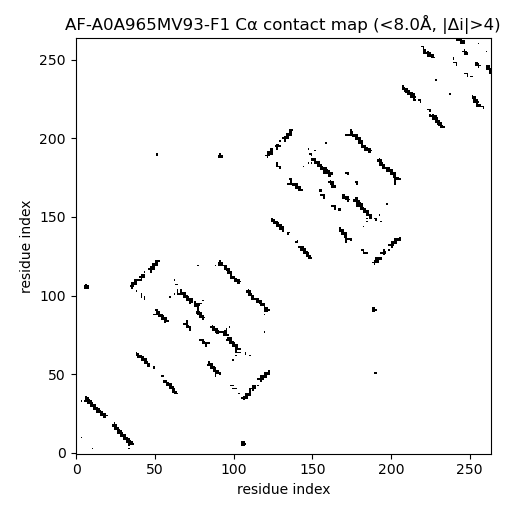12.992 1.00 98.44 86 ALA A C 1
ATOM 573 O O . ALA A 1 86 ? 16.954 -2.663 -12.809 1.00 98.44 86 ALA A O 1
ATOM 574 N N . VAL A 1 87 ? 15.199 -4.049 -13.021 1.00 98.75 87 VAL A N 1
ATOM 575 C CA . VAL A 1 87 ? 14.141 -3.055 -12.841 1.00 98.75 87 VAL A CA 1
ATOM 576 C C . VAL A 1 87 ? 13.678 -3.081 -11.392 1.00 98.75 87 VAL A C 1
ATOM 578 O O . VAL A 1 87 ? 13.074 -4.057 -10.948 1.00 98.75 87 VAL A O 1
ATOM 581 N N . SER A 1 88 ? 13.958 -2.016 -10.647 1.00 98.69 88 SER A N 1
ATOM 582 C CA . SER A 1 88 ? 13.552 -1.876 -9.246 1.00 98.69 88 SER A CA 1
ATOM 583 C C . SER A 1 88 ? 12.237 -1.113 -9.147 1.00 98.69 88 SER A C 1
ATOM 585 O O . SER A 1 88 ? 12.128 0.010 -9.639 1.00 98.69 88 SER A O 1
ATOM 587 N N . MET A 1 89 ? 11.237 -1.713 -8.502 1.00 98.75 89 MET A N 1
ATOM 588 C CA . MET A 1 89 ? 9.897 -1.137 -8.379 1.00 98.75 89 MET A CA 1
ATOM 589 C C . MET A 1 89 ? 9.830 -0.158 -7.207 1.00 98.75 89 MET A C 1
ATOM 591 O O . MET A 1 89 ? 9.854 -0.556 -6.040 1.00 98.75 89 MET A O 1
ATOM 595 N N . THR A 1 90 ? 9.712 1.129 -7.522 1.00 98.50 90 THR A N 1
ATOM 596 C CA . THR A 1 90 ? 9.710 2.239 -6.556 1.00 98.50 90 THR A CA 1
ATOM 597 C C . THR A 1 90 ? 8.308 2.696 -6.163 1.00 98.50 90 THR A C 1
ATOM 599 O O . THR A 1 90 ? 8.157 3.424 -5.186 1.00 98.50 90 THR A O 1
ATOM 602 N N . SER A 1 91 ? 7.275 2.254 -6.882 1.00 98.12 91 SER A N 1
ATOM 603 C CA . SER A 1 91 ? 5.870 2.454 -6.521 1.00 98.12 91 SER A CA 1
ATOM 604 C C . SER A 1 91 ? 5.042 1.237 -6.927 1.00 98.12 91 SER A C 1
ATOM 606 O O . SER A 1 91 ? 5.367 0.550 -7.893 1.00 98.12 91 SER A O 1
ATOM 608 N N . GLY A 1 92 ? 3.958 0.969 -6.198 1.00 98.19 92 GLY A N 1
ATOM 609 C CA . GLY A 1 92 ? 2.972 -0.059 -6.561 1.00 98.19 92 GLY A CA 1
ATOM 610 C C . GLY A 1 92 ? 1.944 0.412 -7.595 1.00 98.19 92 GLY A C 1
ATOM 611 O O . GLY A 1 92 ? 1.037 -0.336 -7.948 1.00 98.19 92 GLY A O 1
ATOM 612 N N . THR A 1 93 ? 2.053 1.666 -8.041 1.00 97.81 93 THR A N 1
ATOM 613 C CA . THR A 1 93 ? 1.171 2.339 -9.005 1.00 97.81 93 THR A CA 1
ATOM 614 C C . THR A 1 93 ? 1.967 3.310 -9.875 1.00 97.81 93 THR A C 1
ATOM 616 O O . THR A 1 93 ? 3.052 3.739 -9.487 1.00 97.81 93 THR A O 1
ATOM 619 N N . GLY A 1 94 ? 1.422 3.698 -11.027 1.00 97.81 94 GLY A N 1
ATOM 620 C CA . GLY A 1 94 ? 2.084 4.601 -11.972 1.00 97.81 94 GLY A CA 1
ATOM 621 C C . GLY A 1 94 ? 2.582 3.862 -13.208 1.00 97.81 94 GLY A C 1
ATOM 622 O O . GLY A 1 94 ? 2.061 2.802 -13.554 1.00 97.81 94 GLY A O 1
ATOM 623 N N . THR A 1 95 ? 3.567 4.433 -13.895 1.00 98.19 95 THR A N 1
ATOM 624 C CA . THR A 1 95 ? 4.108 3.878 -15.140 1.00 98.19 95 THR A CA 1
ATOM 625 C C . THR A 1 95 ? 5.493 3.287 -14.921 1.00 98.19 95 THR A C 1
ATOM 627 O O . THR A 1 95 ? 6.326 3.862 -14.219 1.00 98.19 95 THR A O 1
ATOM 630 N N . CYS A 1 96 ? 5.748 2.145 -15.554 1.00 98.69 96 CYS A N 1
ATOM 631 C CA . CYS A 1 96 ? 7.087 1.596 -15.700 1.00 98.69 96 CYS A CA 1
ATOM 632 C C . CYS A 1 96 ? 7.247 1.007 -17.103 1.00 98.69 96 CYS A C 1
ATOM 634 O O . CYS A 1 96 ? 6.740 -0.069 -17.420 1.00 98.69 96 CYS A O 1
ATOM 636 N N . THR A 1 97 ? 7.931 1.757 -17.956 1.00 98.38 97 THR A N 1
ATOM 637 C CA . THR A 1 97 ? 8.251 1.396 -19.335 1.00 98.38 97 THR A CA 1
ATOM 638 C C . THR A 1 97 ? 9.755 1.439 -19.520 1.00 98.38 97 THR A C 1
ATOM 640 O O . THR A 1 97 ? 10.381 2.455 -19.223 1.00 98.38 97 THR A O 1
ATOM 643 N N . VAL A 1 98 ? 10.324 0.359 -20.039 1.00 98.75 98 VAL A N 1
ATOM 644 C CA . VAL A 1 98 ? 11.762 0.191 -20.222 1.00 98.75 98 VAL A CA 1
ATOM 645 C C . VAL A 1 98 ? 12.079 -0.019 -21.698 1.00 98.75 98 VAL A C 1
ATOM 647 O O . VAL A 1 98 ? 11.378 -0.739 -22.406 1.00 98.75 98 VAL A O 1
ATOM 650 N N . THR A 1 99 ? 13.157 0.602 -22.157 1.00 98.69 99 THR A N 1
ATOM 651 C CA . THR A 1 99 ? 13.766 0.364 -23.469 1.00 98.69 99 THR A CA 1
ATOM 652 C C . THR A 1 99 ? 15.221 -0.033 -23.292 1.00 98.69 99 THR A C 1
ATOM 654 O O . THR A 1 99 ? 15.902 0.468 -22.396 1.00 98.69 99 THR A O 1
ATOM 657 N N . ALA A 1 100 ? 15.703 -0.881 -24.187 1.00 98.69 100 ALA A N 1
ATOM 658 C CA . ALA A 1 100 ? 17.096 -1.282 -24.292 1.00 98.69 100 ALA A CA 1
ATOM 659 C C . ALA A 1 100 ? 17.660 -0.867 -25.654 1.00 98.69 100 ALA A C 1
ATOM 661 O O . ALA A 1 100 ? 16.964 -1.004 -26.665 1.00 98.69 100 ALA A O 1
ATOM 662 N N . THR A 1 101 ? 18.909 -0.410 -25.685 1.00 98.75 101 THR A N 1
ATOM 663 C CA . THR A 1 101 ? 19.636 -0.046 -26.907 1.00 98.75 101 THR A CA 1
ATOM 664 C C . THR A 1 101 ? 20.930 -0.841 -26.995 1.00 98.75 101 THR A C 1
ATOM 666 O O . THR A 1 101 ? 21.755 -0.781 -26.089 1.00 98.75 101 THR A O 1
ATOM 669 N N . MET A 1 102 ? 21.130 -1.562 -28.098 1.00 98.50 102 MET A N 1
ATOM 670 C CA . MET A 1 102 ? 22.402 -2.206 -28.417 1.00 98.50 102 MET A CA 1
ATOM 671 C C . MET A 1 102 ? 23.246 -1.261 -29.267 1.00 98.50 102 MET A C 1
ATOM 673 O O . MET A 1 102 ? 22.801 -0.769 -30.311 1.00 98.50 102 MET A O 1
ATOM 677 N N . ALA A 1 103 ? 24.477 -1.016 -28.823 1.00 97.75 103 ALA A N 1
ATOM 678 C CA . ALA A 1 103 ? 25.409 -0.163 -29.543 1.00 97.75 103 ALA A CA 1
ATOM 679 C C . ALA A 1 103 ? 25.672 -0.682 -30.970 1.00 97.75 103 ALA A C 1
ATOM 681 O O . ALA A 1 103 ? 25.773 -1.887 -31.225 1.00 97.75 103 ALA A O 1
ATOM 682 N N . GLY A 1 104 ? 25.794 0.254 -31.912 1.00 95.44 104 GLY A N 1
ATOM 683 C CA . GLY A 1 104 ? 26.295 -0.039 -33.251 1.00 95.44 104 GLY A CA 1
ATOM 684 C C . GLY A 1 104 ? 27.794 -0.344 -33.240 1.00 95.44 104 GLY A C 1
ATOM 685 O O . GLY A 1 104 ? 28.465 -0.244 -32.214 1.00 95.44 104 GLY A O 1
ATOM 686 N N . ASN A 1 105 ? 28.342 -0.673 -34.405 1.00 92.88 105 ASN A N 1
ATOM 687 C CA . ASN A 1 105 ? 29.783 -0.842 -34.599 1.00 92.88 105 ASN A CA 1
ATOM 688 C C . ASN A 1 105 ? 30.227 -0.219 -35.936 1.00 92.88 105 ASN A C 1
ATOM 690 O O . ASN A 1 105 ? 29.535 0.644 -36.480 1.00 92.88 105 ASN A O 1
ATOM 694 N N . ALA A 1 106 ? 31.395 -0.599 -36.460 1.00 90.88 106 ALA A N 1
ATOM 695 C CA . ALA A 1 106 ? 31.902 -0.082 -37.735 1.00 90.88 106 ALA A CA 1
ATOM 696 C C . ALA A 1 106 ? 30.959 -0.355 -38.924 1.00 90.88 106 ALA A C 1
ATOM 698 O O . ALA A 1 106 ? 30.910 0.442 -39.856 1.00 90.88 106 ALA A O 1
ATOM 699 N N . ASN A 1 107 ? 30.181 -1.438 -38.860 1.00 90.69 107 ASN A N 1
ATOM 700 C CA . ASN A 1 107 ? 29.356 -1.925 -39.964 1.00 90.69 107 ASN A CA 1
ATOM 701 C C . ASN A 1 107 ? 27.856 -1.729 -39.733 1.00 90.69 107 ASN A C 1
ATOM 703 O O . ASN A 1 107 ? 27.105 -1.673 -40.702 1.00 90.69 107 ASN A O 1
ATOM 707 N N . TYR A 1 108 ? 27.424 -1.593 -38.477 1.00 94.31 108 TYR A N 1
ATOM 708 C CA . TYR A 1 108 ? 26.013 -1.498 -38.113 1.00 94.31 108 TYR A CA 1
ATOM 709 C C . TYR A 1 108 ? 25.690 -0.240 -37.301 1.00 94.31 108 TYR A C 1
ATOM 711 O O . TYR A 1 108 ? 26.468 0.179 -36.439 1.00 94.31 108 TYR A O 1
ATOM 719 N N . LEU A 1 109 ? 24.517 0.343 -37.547 1.00 95.25 109 LEU A N 1
ATOM 720 C CA . LEU A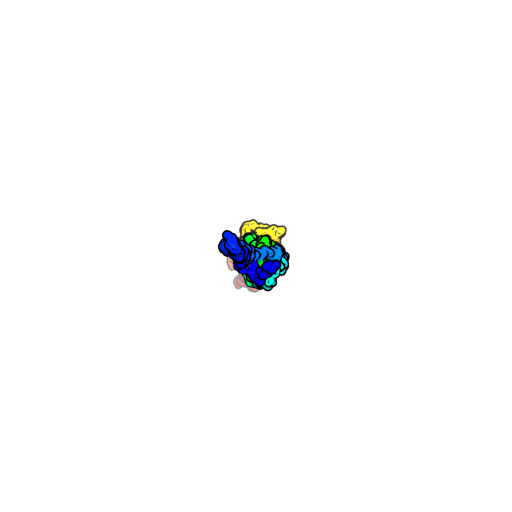 1 109 ? 23.920 1.389 -36.709 1.00 95.25 109 LEU A CA 1
ATOM 721 C C . LEU A 1 109 ? 23.514 0.826 -35.336 1.00 95.25 109 LEU A C 1
ATOM 723 O O . LEU A 1 109 ? 23.425 -0.386 -35.167 1.00 95.25 109 LEU A O 1
ATOM 727 N N . ALA A 1 110 ? 23.277 1.679 -34.338 1.00 97.38 110 ALA A N 1
ATOM 728 C CA . ALA A 1 110 ? 22.678 1.237 -33.074 1.00 97.38 110 ALA A CA 1
ATOM 729 C C . ALA A 1 110 ? 21.213 0.814 -33.285 1.00 97.38 110 ALA A C 1
ATOM 731 O O . ALA A 1 110 ? 20.554 1.308 -34.201 1.00 97.38 110 ALA A O 1
ATOM 732 N N . VAL A 1 111 ? 20.701 -0.078 -32.435 1.00 98.56 111 VAL A N 1
ATOM 733 C CA . VAL A 1 111 ? 19.295 -0.509 -32.462 1.00 98.56 111 VAL A CA 1
ATOM 734 C C . VAL A 1 111 ? 18.672 -0.377 -31.082 1.00 98.56 111 VAL A C 1
ATOM 736 O O . VAL A 1 111 ? 19.242 -0.826 -30.090 1.00 98.56 111 VAL A O 1
ATOM 739 N N . THR A 1 112 ? 17.489 0.227 -31.028 1.00 98.62 112 THR A N 1
ATOM 740 C CA . THR A 1 112 ? 16.682 0.359 -29.813 1.00 98.62 112 THR A CA 1
ATOM 741 C C . THR A 1 112 ? 15.453 -0.534 -29.932 1.00 98.62 112 THR A C 1
ATOM 743 O O . THR A 1 112 ? 14.812 -0.602 -30.979 1.00 98.62 112 THR A O 1
ATOM 746 N N . SER A 1 113 ? 15.152 -1.252 -28.858 1.00 98.69 113 SER A N 1
ATOM 747 C CA . SER A 1 113 ? 13.968 -2.106 -28.741 1.00 98.69 113 SER A CA 1
ATOM 748 C C . SER A 1 113 ? 12.675 -1.294 -28.640 1.00 98.69 113 SER A C 1
ATOM 750 O O . SER A 1 113 ? 12.678 -0.123 -28.256 1.00 98.69 113 SER A O 1
ATOM 752 N N . SER A 1 114 ? 11.542 -1.932 -28.940 1.00 98.38 114 SER A N 1
ATOM 753 C CA . SER A 1 114 ? 10.232 -1.401 -28.551 1.00 98.38 114 SER A CA 1
ATOM 754 C C . SER A 1 114 ? 10.112 -1.306 -27.024 1.00 98.38 114 SER A C 1
ATOM 756 O O . SER A 1 114 ? 10.750 -2.066 -26.295 1.00 98.38 114 SER A O 1
ATOM 758 N N . SER A 1 115 ? 9.266 -0.397 -26.533 1.00 97.94 115 SER A N 1
ATOM 759 C CA . SER A 1 115 ? 9.029 -0.237 -25.095 1.00 97.94 115 SER A CA 1
ATOM 760 C C . SER A 1 115 ? 8.431 -1.500 -24.474 1.00 97.94 115 SER A C 1
ATOM 762 O O . SER A 1 115 ? 7.388 -1.980 -24.921 1.00 97.94 115 SER A O 1
ATOM 764 N N . PHE A 1 116 ? 9.042 -1.983 -23.397 1.00 98.62 116 PHE A N 1
ATOM 765 C CA . PHE A 1 116 ? 8.535 -3.068 -22.568 1.00 98.62 116 PHE A CA 1
ATOM 766 C C . PHE A 1 116 ? 7.896 -2.494 -21.303 1.00 98.62 116 PHE A C 1
ATOM 768 O O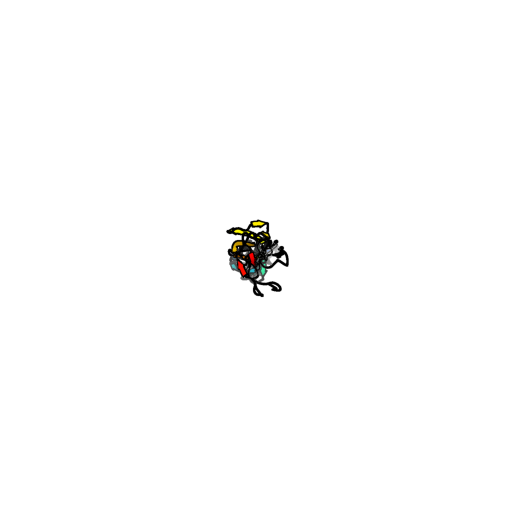 . PHE A 1 116 ? 8.536 -1.739 -20.574 1.00 98.62 116 PHE A O 1
ATOM 775 N N . THR A 1 117 ? 6.635 -2.830 -21.035 1.00 98.56 117 THR A N 1
ATOM 776 C CA . THR A 1 117 ? 5.925 -2.336 -19.846 1.00 98.56 117 THR A CA 1
ATOM 777 C C . THR A 1 117 ? 5.996 -3.365 -18.727 1.00 98.56 117 THR A C 1
ATOM 779 O O . THR A 1 117 ? 5.589 -4.510 -18.912 1.00 98.56 117 THR A O 1
ATOM 782 N N . VAL A 1 118 ? 6.464 -2.940 -17.556 1.00 98.69 118 VAL A N 1
ATOM 783 C CA . VAL A 1 118 ? 6.343 -3.698 -16.310 1.00 98.69 118 VAL A CA 1
ATOM 784 C C . VAL A 1 118 ? 5.209 -3.064 -15.517 1.00 98.69 118 VAL A C 1
ATOM 786 O O . VAL A 1 118 ? 5.321 -1.939 -15.053 1.00 98.69 118 VAL A O 1
ATOM 789 N N . THR A 1 119 ? 4.088 -3.755 -15.372 1.00 98.69 119 THR A N 1
ATOM 790 C CA . THR A 1 119 ? 2.938 -3.239 -14.626 1.00 98.69 119 THR A CA 1
ATOM 791 C C . THR A 1 119 ? 3.286 -3.170 -13.138 1.00 98.69 119 THR A C 1
ATOM 793 O O . THR A 1 119 ? 3.608 -4.210 -12.548 1.00 98.69 119 THR A O 1
ATOM 796 N N . PRO A 1 120 ? 3.232 -1.985 -12.503 1.00 98.69 120 PRO A N 1
ATOM 797 C CA . PRO A 1 120 ? 3.455 -1.879 -11.071 1.00 98.69 120 PRO A CA 1
ATOM 798 C C . PRO A 1 120 ? 2.322 -2.533 -10.285 1.00 98.69 120 PRO A C 1
ATOM 800 O O . PRO A 1 120 ? 1.144 -2.325 -10.576 1.00 98.69 120 PRO A O 1
ATOM 803 N N . VAL A 1 121 ? 2.688 -3.315 -9.272 1.00 98.62 121 VAL A N 1
ATOM 804 C CA . VAL A 1 121 ? 1.758 -4.031 -8.399 1.00 98.62 121 VAL A CA 1
ATOM 805 C C . VAL A 1 121 ? 2.004 -3.614 -6.954 1.00 98.62 121 VAL A C 1
ATOM 807 O O . VAL A 1 121 ? 3.138 -3.579 -6.475 1.00 98.62 121 VAL A O 1
ATOM 810 N N . LYS A 1 122 ? 0.930 -3.310 -6.225 1.00 98.62 122 LYS A N 1
ATOM 811 C CA . LYS A 1 122 ? 1.016 -2.999 -4.795 1.00 98.62 122 LYS A CA 1
ATOM 812 C C . LYS A 1 122 ? 1.433 -4.227 -3.989 1.00 98.62 122 LYS A C 1
ATOM 814 O O . LYS A 1 122 ? 0.908 -5.319 -4.194 1.00 98.62 122 LYS A O 1
ATOM 819 N N . ALA A 1 123 ? 2.323 -4.032 -3.026 1.00 98.56 123 ALA A N 1
ATOM 820 C CA . ALA A 1 123 ? 2.721 -5.068 -2.087 1.00 98.56 123 ALA A CA 1
ATOM 821 C C . ALA A 1 123 ? 1.608 -5.369 -1.070 1.00 98.56 123 ALA A C 1
ATOM 823 O O . ALA A 1 123 ? 0.739 -4.544 -0.774 1.00 98.56 123 ALA A O 1
ATOM 824 N N . THR A 1 124 ? 1.643 -6.559 -0.478 1.00 97.44 124 THR A N 1
ATOM 825 C CA . THR A 1 124 ? 0.798 -6.876 0.678 1.00 97.44 124 THR A CA 1
ATOM 826 C C . THR A 1 124 ? 1.317 -6.153 1.918 1.00 97.44 124 THR A C 1
ATOM 828 O O . THR A 1 124 ? 2.518 -6.154 2.174 1.00 97.44 124 THR A O 1
ATOM 831 N N . GLN A 1 125 ? 0.426 -5.572 2.721 1.00 97.50 125 GLN A N 1
ATOM 832 C CA . GLN A 1 125 ? 0.805 -4.949 3.997 1.00 97.50 125 GLN A CA 1
ATOM 833 C C . GLN A 1 125 ? 1.282 -5.985 5.014 1.00 97.50 125 GLN A C 1
ATOM 835 O O . GLN A 1 125 ? 0.831 -7.127 4.965 1.00 97.50 125 GLN A O 1
ATOM 840 N N . ALA A 1 126 ? 2.093 -5.581 5.995 1.00 97.94 126 ALA A N 1
ATOM 841 C CA . ALA A 1 126 ? 2.359 -6.359 7.207 1.00 97.94 126 ALA A CA 1
ATOM 842 C C . ALA A 1 126 ? 1.076 -6.624 8.018 1.00 97.94 126 ALA A C 1
ATOM 844 O O . ALA A 1 126 ? 0.030 -6.027 7.761 1.00 97.94 126 ALA A O 1
ATOM 845 N N . VAL A 1 127 ? 1.145 -7.545 8.986 1.00 98.31 127 VAL A N 1
ATOM 846 C CA . VAL A 1 127 ? -0.000 -7.911 9.839 1.00 98.31 127 VAL A CA 1
ATOM 847 C C . VAL A 1 127 ? -0.560 -6.671 10.537 1.00 98.31 127 VAL A C 1
ATOM 849 O O . VAL A 1 127 ? 0.201 -5.817 10.980 1.00 98.31 127 VAL A O 1
ATOM 852 N N . LEU A 1 128 ? -1.889 -6.580 10.599 1.00 98.50 128 LEU A N 1
ATOM 853 C CA . LEU A 1 128 ? -2.629 -5.530 11.290 1.00 98.50 128 LEU A CA 1
ATOM 854 C C . LEU A 1 128 ? -3.380 -6.162 12.466 1.00 98.50 128 LEU A C 1
ATOM 856 O O . LEU A 1 128 ? -4.106 -7.140 12.268 1.00 98.50 128 LEU A O 1
ATOM 860 N N . THR A 1 129 ? -3.222 -5.600 13.661 1.00 98.56 129 THR A N 1
ATOM 861 C CA . THR A 1 129 ? -3.717 -6.185 14.915 1.00 98.56 129 THR A CA 1
ATOM 862 C C . THR A 1 129 ? -4.453 -5.140 15.740 1.00 98.56 129 THR A C 1
ATOM 864 O O . THR A 1 129 ? -3.956 -4.032 15.919 1.00 98.56 129 THR A O 1
ATOM 867 N N . VAL A 1 130 ? -5.622 -5.493 16.275 1.00 98.75 130 VAL A N 1
ATOM 868 C CA . VAL A 1 130 ? -6.343 -4.669 17.256 1.00 98.75 130 VAL A CA 1
ATOM 869 C C . VAL A 1 130 ? -5.655 -4.808 18.614 1.00 98.75 130 VAL A C 1
ATOM 871 O O . VAL A 1 130 ? -5.476 -5.920 19.099 1.00 98.75 130 VAL A O 1
ATOM 874 N N . THR A 1 131 ? -5.266 -3.693 19.233 1.00 98.50 131 THR A N 1
ATOM 875 C CA . THR A 1 131 ? -4.532 -3.673 20.516 1.00 98.50 131 THR A CA 1
ATOM 876 C C . THR A 1 131 ? -5.407 -3.323 21.716 1.00 98.50 131 THR A C 1
ATOM 878 O O . THR A 1 131 ? -4.992 -3.488 22.857 1.00 98.50 131 THR A O 1
ATOM 881 N N . SER A 1 132 ? -6.623 -2.846 21.471 1.00 97.94 132 SER A N 1
ATOM 882 C CA . SER A 1 132 ? -7.588 -2.447 22.500 1.00 97.94 132 SER A CA 1
ATOM 883 C C . SER A 1 132 ? -8.648 -3.534 22.673 1.00 97.94 132 SER A C 1
ATOM 885 O O . SER A 1 132 ? -9.537 -3.689 21.843 1.00 97.94 132 SER A O 1
ATOM 887 N N . THR A 1 133 ? -8.529 -4.326 23.738 1.00 98.06 133 THR A N 1
ATOM 888 C CA . THR A 1 133 ? -9.333 -5.550 23.943 1.00 98.06 133 THR A CA 1
ATOM 889 C C . THR A 1 133 ? -10.189 -5.527 25.208 1.00 98.06 133 THR A C 1
ATOM 891 O O . THR A 1 133 ? -10.877 -6.503 25.518 1.00 98.06 133 THR A O 1
ATOM 894 N N . ASN A 1 134 ? -10.166 -4.424 25.953 1.00 98.00 134 ASN A N 1
ATOM 895 C CA . ASN A 1 134 ? -10.828 -4.305 27.245 1.00 98.00 134 ASN A CA 1
ATOM 896 C C . ASN A 1 134 ? -11.513 -2.943 27.348 1.00 98.00 134 ASN A C 1
ATOM 898 O O . ASN A 1 134 ? -10.865 -1.908 27.223 1.00 98.00 134 ASN A O 1
ATOM 902 N N . ALA A 1 135 ? -12.820 -2.970 27.580 1.00 98.12 135 ALA A N 1
ATOM 903 C CA . ALA A 1 135 ? -13.654 -1.815 27.876 1.00 98.12 135 ALA A CA 1
ATOM 904 C C . ALA A 1 135 ? -14.226 -1.943 29.294 1.00 98.12 135 ALA A C 1
ATOM 906 O O . ALA A 1 135 ? -14.295 -3.043 29.847 1.00 98.12 135 ALA A O 1
ATOM 907 N N . THR A 1 136 ? -14.709 -0.838 29.848 1.00 98.12 136 THR A N 1
ATOM 908 C CA . THR A 1 136 ? -15.434 -0.805 31.123 1.00 98.12 136 THR A CA 1
ATOM 909 C C . THR A 1 136 ? -16.860 -0.354 30.849 1.00 98.12 136 THR A C 1
ATOM 911 O O . THR A 1 136 ? -17.072 0.563 30.065 1.00 98.12 136 THR A O 1
ATOM 914 N N . TYR A 1 137 ? -17.852 -1.013 31.450 1.00 96.94 137 TYR A N 1
ATOM 915 C CA . TYR A 1 137 ? -19.259 -0.639 31.276 1.00 96.94 137 TYR A CA 1
ATOM 916 C C . TYR A 1 137 ? -19.491 0.858 31.537 1.00 96.94 137 TYR A C 1
ATOM 918 O O . TYR A 1 137 ? -19.036 1.378 32.550 1.00 96.94 137 TYR A O 1
ATOM 926 N N . GLY A 1 138 ? -20.233 1.522 30.649 1.00 95.19 138 GLY A N 1
ATOM 927 C CA . GLY A 1 138 ? -20.551 2.948 30.770 1.00 95.19 138 GLY A CA 1
ATOM 928 C C . GLY A 1 138 ? -19.454 3.904 30.293 1.00 95.19 138 GLY A C 1
ATOM 929 O O . GLY A 1 138 ? -19.724 5.095 30.204 1.00 95.19 138 GLY A O 1
ATOM 930 N N . GLU A 1 139 ? -18.271 3.398 29.933 1.00 97.19 139 GLU A N 1
ATOM 931 C CA . GLU A 1 139 ? -17.151 4.198 29.432 1.00 97.19 139 GLU A CA 1
ATOM 932 C C . GLU A 1 139 ? -16.861 3.858 27.967 1.00 97.19 139 GLU A C 1
ATOM 934 O O . GLU A 1 139 ? -16.684 2.688 27.609 1.00 97.19 139 GLU A O 1
ATOM 939 N N . ASP A 1 140 ? -16.774 4.879 27.118 1.00 98.25 140 ASP A N 1
ATOM 940 C CA . ASP A 1 140 ? -16.369 4.700 25.726 1.00 98.25 140 ASP A CA 1
ATOM 941 C C . ASP A 1 140 ? -14.894 4.275 25.635 1.00 98.25 140 ASP A C 1
ATOM 943 O O . ASP A 1 140 ? -14.007 4.836 26.281 1.00 98.25 140 ASP A O 1
ATOM 947 N N . LEU A 1 141 ? -14.609 3.298 24.775 1.00 98.50 141 LEU A N 1
ATOM 948 C CA . LEU A 1 141 ? -13.260 2.845 24.459 1.00 98.50 141 LEU A CA 1
ATOM 949 C C . LEU A 1 141 ? -12.836 3.390 23.094 1.00 98.50 141 LEU A C 1
ATOM 951 O O . LEU A 1 141 ? -13.446 3.078 22.073 1.00 98.50 141 LEU A O 1
ATOM 955 N N . THR A 1 142 ? -11.734 4.137 23.045 1.00 98.69 142 THR A N 1
ATOM 956 C CA . THR A 1 142 ? -11.093 4.465 21.764 1.00 98.69 142 THR A CA 1
ATOM 957 C C . THR A 1 142 ? -10.298 3.263 21.266 1.00 98.69 142 THR A C 1
ATOM 959 O O . THR A 1 142 ? -9.329 2.837 21.900 1.00 98.69 142 THR A O 1
ATOM 962 N N . LEU A 1 143 ? -10.694 2.717 20.118 1.00 98.75 143 LEU A N 1
ATOM 963 C CA . LEU A 1 143 ? -10.043 1.564 19.523 1.00 98.75 143 LEU A CA 1
ATOM 964 C C . LEU A 1 143 ? -8.683 1.933 18.924 1.00 98.75 143 LEU A C 1
ATOM 966 O O . LEU A 1 143 ? -8.540 2.865 18.132 1.00 98.75 143 LEU A O 1
ATOM 970 N N . THR A 1 144 ? -7.679 1.143 19.280 1.00 98.50 144 THR A N 1
ATOM 971 C CA . THR A 1 144 ? -6.304 1.234 18.789 1.00 98.50 144 THR A CA 1
ATOM 972 C C . THR A 1 144 ? -5.891 -0.047 18.075 1.00 98.50 144 THR A C 1
ATOM 974 O O . THR A 1 144 ? -6.350 -1.146 18.409 1.00 98.50 144 THR A O 1
ATOM 977 N N . ALA A 1 145 ? -5.019 0.107 17.079 1.00 98.44 145 ALA A N 1
ATOM 978 C CA . ALA A 1 145 ? -4.434 -0.981 16.311 1.00 98.44 145 ALA A CA 1
ATOM 979 C C . ALA A 1 145 ? -2.950 -0.717 16.038 1.00 98.44 145 ALA A C 1
ATOM 981 O O . ALA A 1 145 ? -2.516 0.434 15.975 1.00 98.44 145 ALA A O 1
ATOM 982 N N . SER A 1 146 ? -2.190 -1.785 15.815 1.00 97.50 146 SER A N 1
ATOM 983 C CA . SER A 1 146 ? -0.777 -1.745 15.443 1.00 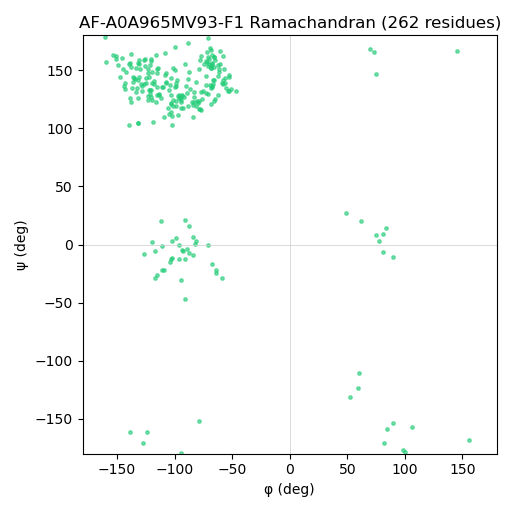97.50 146 SER A CA 1
ATOM 984 C C . SER A 1 146 ? -0.509 -2.547 14.169 1.00 97.50 146 SER A C 1
ATOM 986 O O . SER A 1 146 ? -1.292 -3.414 13.771 1.00 97.50 146 SER A O 1
ATOM 988 N N . GLY A 1 147 ? 0.608 -2.234 13.512 1.00 97.38 147 GLY A N 1
ATOM 989 C CA . GLY A 1 147 ? 1.023 -2.878 12.270 1.00 97.38 147 GLY A CA 1
ATOM 990 C C . GLY A 1 147 ? 0.390 -2.286 11.005 1.00 97.38 147 GLY A C 1
ATOM 991 O O . GLY A 1 147 ? -0.050 -1.128 10.960 1.00 97.38 147 GLY A O 1
ATOM 992 N N . GLY A 1 148 ? 0.387 -3.093 9.945 1.00 97.56 148 GLY A N 1
ATOM 993 C CA . GLY A 1 148 ? 0.326 -2.609 8.567 1.00 97.56 148 GLY A CA 1
ATOM 994 C C . GLY A 1 148 ? 1.647 -1.972 8.119 1.00 97.56 148 GLY A C 1
ATOM 995 O O . GLY A 1 148 ? 2.528 -1.694 8.929 1.00 97.56 148 GLY A O 1
ATOM 996 N N . SER A 1 149 ? 1.791 -1.769 6.812 1.00 97.69 149 SER A N 1
ATOM 997 C CA . SER A 1 149 ? 2.993 -1.151 6.221 1.00 97.69 149 SER A CA 1
ATOM 998 C C . SER A 1 149 ? 2.701 0.188 5.558 1.00 97.69 149 SER A C 1
ATOM 1000 O O . SER A 1 149 ? 3.597 1.016 5.435 1.00 97.69 149 SER A O 1
ATOM 1002 N N . GLY A 1 150 ? 1.459 0.379 5.109 1.00 96.50 150 GLY A N 1
ATOM 1003 C CA . GLY A 1 150 ? 1.045 1.566 4.386 1.00 96.50 150 GLY A CA 1
ATOM 1004 C C . GLY A 1 150 ? 0.559 2.707 5.276 1.00 96.50 150 GLY A C 1
ATOM 1005 O O . GLY A 1 150 ? 0.356 2.558 6.483 1.00 96.50 150 GLY A O 1
ATOM 1006 N N . THR A 1 151 ? 0.303 3.843 4.640 1.00 96.75 151 THR A N 1
ATOM 1007 C CA . THR A 1 151 ? -0.236 5.072 5.239 1.00 96.75 151 THR A CA 1
ATOM 1008 C C . THR A 1 151 ? -1.750 5.197 5.091 1.00 96.75 151 THR A C 1
ATOM 1010 O O . THR A 1 151 ? -2.336 6.159 5.584 1.00 96.75 151 THR A O 1
ATOM 1013 N N . GLY A 1 152 ? -2.403 4.222 4.449 1.00 97.75 152 GLY A N 1
ATOM 1014 C CA . GLY A 1 152 ? -3.856 4.195 4.308 1.00 97.75 152 GLY A CA 1
ATOM 1015 C C . GLY A 1 152 ? -4.576 4.333 5.656 1.00 97.75 152 GLY A C 1
ATOM 1016 O O . GLY A 1 152 ? -4.112 3.823 6.683 1.00 97.75 152 GLY A O 1
ATOM 1017 N N . ALA A 1 153 ? -5.715 5.028 5.647 1.00 97.81 153 ALA A N 1
ATOM 1018 C CA . ALA A 1 153 ? -6.514 5.282 6.843 1.00 97.81 153 ALA A CA 1
ATOM 1019 C C . ALA A 1 153 ? -7.032 3.982 7.484 1.00 97.81 153 ALA A C 1
ATOM 1021 O O . ALA A 1 153 ? -7.280 2.987 6.795 1.00 97.81 153 ALA A O 1
ATOM 1022 N N . LEU A 1 154 ? -7.222 4.007 8.806 1.00 98.38 154 LEU A N 1
ATOM 1023 C CA . LEU A 1 154 ? -7.850 2.918 9.552 1.00 98.38 154 LEU A CA 1
ATOM 1024 C C . LEU A 1 154 ? -9.365 3.121 9.614 1.00 98.38 154 LEU A C 1
ATOM 1026 O O . LEU A 1 154 ? -9.838 4.192 9.982 1.00 98.38 154 LEU A O 1
ATOM 1030 N N . THR A 1 155 ? -10.122 2.079 9.284 1.00 98.62 155 THR A N 1
ATOM 1031 C CA . THR A 1 155 ? -11.582 2.028 9.430 1.00 98.62 155 THR A CA 1
ATOM 1032 C C . THR A 1 155 ? -11.960 0.861 10.327 1.00 98.62 155 THR A C 1
ATOM 1034 O O . THR A 1 155 ? -11.466 -0.251 10.139 1.00 98.62 155 THR A O 1
ATOM 1037 N N . TRP A 1 156 ? -12.839 1.113 11.291 1.00 98.69 156 TRP A N 1
ATOM 1038 C CA . TRP A 1 156 ? -13.304 0.121 12.252 1.00 98.69 156 TRP A CA 1
ATOM 1039 C C . TRP A 1 156 ? -14.698 -0.369 11.890 1.00 98.69 156 TRP A C 1
ATOM 1041 O O . TRP A 1 156 ? -15.540 0.384 11.404 1.00 98.69 156 TRP A O 1
ATOM 1051 N N . THR A 1 157 ? -14.946 -1.652 12.114 1.00 98.62 157 THR A N 1
ATOM 1052 C CA . THR A 1 157 ? -16.235 -2.277 11.836 1.00 98.62 157 THR A CA 1
ATOM 1053 C C . THR A 1 157 ? -16.616 -3.190 12.984 1.00 98.62 157 THR A C 1
ATOM 1055 O O . THR A 1 157 ? -15.803 -3.982 13.464 1.00 98.62 157 THR A O 1
ATOM 1058 N N . LYS A 1 158 ? -17.874 -3.083 13.410 1.00 98.38 158 LYS A N 1
ATOM 1059 C CA . LYS A 1 158 ? -18.479 -4.004 14.360 1.00 98.38 158 LYS A CA 1
ATOM 1060 C C . LYS A 1 158 ? -18.879 -5.244 13.582 1.00 98.38 158 LYS A C 1
ATOM 1062 O O . LYS A 1 158 ? -19.666 -5.153 12.646 1.00 98.38 158 LYS A O 1
ATOM 1067 N N . VAL A 1 159 ? -18.355 -6.385 13.993 1.00 98.62 159 VAL A N 1
ATOM 1068 C CA . VAL A 1 159 ? -18.679 -7.682 13.402 1.00 98.62 159 VAL A CA 1
ATOM 1069 C C . VAL A 1 159 ? -19.855 -8.307 14.148 1.00 98.62 159 VAL A C 1
ATOM 1071 O O . VAL A 1 159 ? -20.814 -8.753 13.526 1.00 98.62 159 VAL A O 1
ATOM 1074 N N . SER A 1 160 ? -19.825 -8.299 15.484 1.00 98.38 160 SER A N 1
ATOM 1075 C CA . SER A 1 160 ? -20.905 -8.829 16.328 1.00 98.38 160 SER A CA 1
ATOM 1076 C C . SER A 1 160 ? -20.849 -8.276 17.763 1.00 98.38 160 SER A C 1
ATOM 1078 O O . SER A 1 160 ? -19.970 -7.481 18.102 1.00 98.38 160 SER A O 1
ATOM 1080 N N . GLY A 1 161 ? -21.810 -8.666 18.610 1.00 97.00 161 GLY A N 1
ATOM 1081 C CA . GLY A 1 161 ? -21.887 -8.272 20.024 1.00 97.00 161 GLY A CA 1
ATOM 1082 C C . GLY A 1 161 ? -22.845 -7.112 20.311 1.00 97.00 161 GLY A C 1
ATOM 1083 O O . GLY A 1 161 ? -23.540 -6.611 19.425 1.00 97.00 161 GLY A O 1
ATOM 1084 N N . THR A 1 162 ? -22.900 -6.682 21.570 1.00 93.12 162 THR A N 1
ATOM 1085 C CA . THR A 1 162 ? -23.888 -5.714 22.097 1.00 93.12 162 THR A CA 1
ATOM 1086 C C . THR A 1 162 ? -23.428 -4.254 22.082 1.00 93.12 162 THR A C 1
ATOM 1088 O O . THR A 1 162 ? -24.212 -3.370 22.398 1.00 93.12 162 THR A O 1
ATOM 1091 N N . CYS A 1 163 ? -22.179 -3.993 21.704 1.00 97.88 163 CYS A N 1
ATOM 1092 C CA . CYS A 1 163 ? -21.595 -2.655 21.558 1.00 97.88 163 CYS A CA 1
ATOM 1093 C C . CYS A 1 163 ? -22.174 -1.854 20.377 1.00 97.88 163 CYS A C 1
ATOM 1095 O O . CYS A 1 163 ? -22.789 -2.414 19.462 1.00 97.88 163 CYS A O 1
ATOM 1097 N N . THR A 1 164 ? -21.863 -0.563 20.323 1.00 98.31 164 THR A N 1
ATOM 1098 C CA . THR A 1 164 ? -21.982 0.280 19.122 1.00 98.31 164 THR A CA 1
ATOM 1099 C C . THR A 1 164 ? -20.617 0.865 18.749 1.00 98.31 164 THR A C 1
ATOM 1101 O O . THR A 1 164 ? -19.703 0.894 19.572 1.00 98.31 164 THR A O 1
ATOM 1104 N N . LEU A 1 165 ? -20.461 1.289 17.489 1.00 98.38 165 LEU A N 1
ATOM 1105 C CA . LEU A 1 165 ? -19.257 1.967 17.001 1.00 98.38 165 LEU A CA 1
ATOM 1106 C C . LEU A 1 165 ? -19.621 3.287 16.324 1.00 98.38 165 LEU A C 1
ATOM 1108 O O . LEU A 1 165 ? -20.545 3.330 15.512 1.00 98.38 165 LEU A O 1
ATOM 1112 N N . SER A 1 166 ? -18.830 4.321 16.595 1.00 98.25 166 SER A N 1
ATOM 1113 C CA . SER A 1 166 ? -18.804 5.579 15.851 1.00 98.25 166 SER A CA 1
ATOM 1114 C C . SER A 1 166 ? -17.351 5.923 15.527 1.00 98.25 166 SER A C 1
ATOM 1116 O O . SER A 1 166 ? -16.570 6.289 16.406 1.00 98.25 166 SER A O 1
ATOM 1118 N N . GLY A 1 167 ? -16.943 5.725 14.271 1.00 97.75 167 GLY A N 1
ATOM 1119 C CA . GLY A 1 167 ? -15.528 5.785 13.899 1.00 97.75 167 GLY A CA 1
ATOM 1120 C C . GLY A 1 167 ? -14.709 4.749 14.677 1.00 97.75 167 GLY A C 1
ATOM 1121 O O . GLY A 1 167 ? -15.009 3.560 14.620 1.00 97.75 167 GLY A O 1
ATOM 1122 N N . ALA A 1 168 ? -13.679 5.199 15.399 1.00 98.19 168 ALA A N 1
ATOM 1123 C CA . ALA A 1 168 ? -12.872 4.350 16.281 1.00 98.19 168 ALA A CA 1
ATOM 1124 C C . ALA A 1 168 ? -13.415 4.263 17.719 1.00 98.19 168 ALA A C 1
ATOM 1126 O O . ALA A 1 168 ? -12.855 3.531 18.529 1.00 98.19 168 ALA A O 1
ATOM 1127 N N . THR A 1 169 ? -14.473 4.998 18.060 1.00 98.62 169 THR A N 1
ATOM 1128 C CA . THR A 1 169 ? -15.045 4.984 19.408 1.00 98.62 169 THR A CA 1
ATOM 1129 C C . THR A 1 169 ? -16.029 3.830 19.541 1.00 98.62 169 THR A C 1
ATOM 1131 O O . THR A 1 169 ? -16.993 3.736 18.778 1.00 98.62 169 THR A O 1
ATOM 1134 N N . LEU A 1 170 ? -15.777 2.953 20.508 1.00 98.62 170 LEU A N 1
ATOM 1135 C CA . LEU A 1 170 ? -16.632 1.839 20.891 1.00 98.62 170 LEU A CA 1
ATOM 1136 C C . LEU A 1 170 ? -17.376 2.180 22.173 1.00 98.62 170 LEU A C 1
ATOM 1138 O O . LEU A 1 170 ? -16.748 2.361 23.211 1.00 98.62 170 LEU A O 1
ATOM 1142 N N . THR A 1 171 ? -18.705 2.160 22.120 1.00 98.50 171 THR A N 1
ATOM 1143 C CA . THR A 1 171 ? -19.538 2.195 23.326 1.00 98.50 171 THR A CA 1
ATOM 1144 C C . THR A 1 171 ? -19.873 0.754 23.714 1.00 98.50 171 THR A C 1
ATOM 1146 O O . THR A 1 171 ? -20.473 0.023 22.910 1.00 98.50 171 THR A O 1
ATOM 1149 N N . PRO A 1 172 ? -19.447 0.280 24.898 1.00 98.12 172 PRO A N 1
ATOM 1150 C CA . PRO A 1 172 ? -19.645 -1.106 25.293 1.00 98.12 172 PRO A CA 1
ATOM 1151 C C . PRO A 1 172 ? -21.118 -1.403 25.592 1.00 98.12 172 PRO A C 1
ATOM 1153 O O . PRO A 1 172 ? -21.887 -0.530 25.986 1.00 98.12 172 PRO A O 1
ATOM 1156 N N . GLY A 1 173 ? -21.505 -2.670 25.424 1.00 96.62 173 GLY A N 1
ATOM 1157 C CA . GLY A 1 173 ? -22.788 -3.161 25.926 1.00 96.62 173 GLY A CA 1
ATOM 1158 C C . GLY A 1 173 ? -22.729 -3.450 27.430 1.00 96.62 173 GLY A C 1
ATOM 1159 O O . GLY A 1 173 ? -21.929 -2.871 28.160 1.00 96.62 173 GLY A O 1
ATOM 1160 N N . GLY A 1 174 ? -23.552 -4.390 27.904 1.00 95.38 174 GLY A N 1
ATOM 1161 C CA . GLY A 1 174 ? -23.550 -4.801 29.313 1.00 95.38 174 GLY A CA 1
ATOM 1162 C C . GLY A 1 174 ? -22.209 -5.383 29.788 1.00 95.38 174 GLY A C 1
ATOM 1163 O O . GLY A 1 174 ? -21.429 -5.928 29.006 1.00 95.38 174 GLY A O 1
ATOM 1164 N N . ALA A 1 175 ? -21.940 -5.313 31.091 1.00 94.81 175 ALA A N 1
ATOM 1165 C CA . ALA A 1 175 ? -20.757 -5.949 31.670 1.00 94.81 175 ALA A CA 1
ATOM 1166 C C . ALA A 1 175 ? -20.760 -7.480 31.469 1.00 94.81 175 ALA A C 1
ATOM 1168 O O . ALA A 1 175 ? -21.809 -8.123 31.489 1.00 94.81 175 ALA A O 1
ATOM 1169 N N . ASN A 1 176 ? -19.568 -8.065 31.336 1.00 94.56 176 ASN A N 1
ATOM 1170 C CA . ASN A 1 176 ? -19.313 -9.473 30.998 1.00 94.56 176 ASN A CA 1
ATOM 1171 C C . ASN A 1 176 ? -19.842 -9.900 29.616 1.00 94.56 176 ASN A C 1
ATOM 1173 O O . ASN A 1 176 ? -20.023 -11.090 29.365 1.00 94.56 176 ASN A O 1
ATOM 1177 N N . THR A 1 177 ? -20.083 -8.941 28.719 1.00 96.81 177 THR A N 1
ATOM 1178 C CA . THR A 1 177 ? -20.338 -9.210 27.299 1.00 96.81 177 THR A CA 1
ATOM 1179 C C . THR A 1 177 ? -19.077 -8.974 26.471 1.00 96.81 177 THR A C 1
ATOM 1181 O O . THR A 1 177 ? -18.073 -8.447 26.967 1.00 96.81 177 THR A O 1
ATOM 1184 N N . SER A 1 178 ? -19.120 -9.388 25.204 1.00 96.06 178 SER A N 1
ATOM 1185 C CA . SER A 1 178 ? -18.069 -9.116 24.231 1.00 96.06 178 SER A CA 1
ATOM 1186 C C . SER A 1 178 ? -18.604 -8.388 23.000 1.00 96.06 178 SER A C 1
ATOM 1188 O O . SER A 1 178 ? -19.760 -8.530 22.592 1.00 96.06 178 SER A O 1
ATOM 1190 N N . CYS A 1 179 ? -17.722 -7.597 22.404 1.00 98.12 179 CYS A N 1
ATOM 1191 C CA . CYS A 1 179 ? -17.900 -6.937 21.122 1.00 98.12 179 CYS A CA 1
ATOM 1192 C C . CYS A 1 179 ? -16.814 -7.432 20.176 1.00 98.12 179 CYS A C 1
ATOM 1194 O O . CYS A 1 179 ? -15.634 -7.319 20.499 1.00 98.12 179 CYS A O 1
ATOM 1196 N N . VAL A 1 180 ? -17.182 -7.974 19.018 1.00 98.62 180 VAL A N 1
ATOM 1197 C CA . VAL A 1 180 ? -16.189 -8.387 18.022 1.00 98.62 180 VAL A CA 1
ATOM 1198 C C . VAL A 1 180 ? -16.005 -7.255 17.028 1.00 98.62 180 VAL A C 1
ATOM 1200 O O . VAL A 1 180 ? -16.967 -6.819 16.390 1.00 98.62 180 VAL A O 1
ATOM 1203 N N . VAL A 1 181 ? -14.769 -6.786 16.892 1.00 98.81 181 VAL A N 1
ATOM 1204 C CA . VAL A 1 181 ? -14.393 -5.706 15.979 1.00 98.81 181 VAL A CA 1
ATOM 1205 C C . VAL A 1 181 ? -13.344 -6.169 14.981 1.00 98.81 181 VAL A C 1
ATOM 1207 O O . VAL A 1 181 ? -12.548 -7.073 15.242 1.00 98.81 181 VAL A O 1
ATOM 1210 N N . ARG A 1 182 ? -13.329 -5.496 13.836 1.00 98.69 182 ARG A N 1
ATOM 1211 C CA . ARG A 1 182 ? -12.303 -5.623 12.807 1.00 98.69 182 ARG A CA 1
ATOM 1212 C C . ARG A 1 182 ? -11.807 -4.236 12.437 1.00 98.69 182 ARG A C 1
ATOM 1214 O O . ARG A 1 182 ? -12.612 -3.319 12.269 1.00 98.69 182 ARG A O 1
ATOM 1221 N N . VAL A 1 183 ? -10.497 -4.091 12.271 1.00 98.75 183 VAL A N 1
ATOM 1222 C CA . VAL A 1 183 ? -9.893 -2.881 11.705 1.00 98.75 183 VAL A CA 1
ATOM 1223 C C . VAL A 1 183 ? -9.398 -3.171 10.295 1.00 98.75 183 VAL A C 1
ATOM 1225 O O . VAL A 1 183 ? -8.828 -4.228 10.029 1.00 98.75 183 VAL A O 1
ATOM 1228 N N . THR A 1 184 ? -9.611 -2.236 9.377 1.00 98.75 184 THR A N 1
ATOM 1229 C CA . THR A 1 184 ? -9.096 -2.294 8.008 1.00 98.75 184 THR A CA 1
ATOM 1230 C C . THR A 1 184 ? -8.208 -1.094 7.751 1.00 98.75 184 THR A C 1
ATOM 1232 O O . THR A 1 184 ? -8.633 0.042 7.945 1.00 98.75 184 THR A O 1
ATOM 1235 N N . ARG A 1 185 ? -6.983 -1.346 7.287 1.00 98.56 185 ARG A N 1
ATOM 1236 C CA . ARG A 1 185 ? -6.094 -0.325 6.745 1.00 98.56 185 ARG A CA 1
ATOM 1237 C C . ARG A 1 185 ? -6.301 -0.251 5.241 1.00 98.56 185 ARG A C 1
ATOM 1239 O O . ARG A 1 185 ? -6.058 -1.234 4.533 1.00 98.56 185 ARG A O 1
ATOM 1246 N N . ALA A 1 186 ? -6.761 0.902 4.770 1.00 98.44 186 ALA A N 1
ATOM 1247 C CA . ALA A 1 186 ? -6.988 1.152 3.355 1.00 98.44 186 ALA A CA 1
ATOM 1248 C C . ALA A 1 186 ? -5.705 0.960 2.526 1.00 98.44 186 ALA A C 1
ATOM 1250 O O . ALA A 1 186 ? -4.590 0.944 3.048 1.00 98.44 186 ALA A O 1
ATOM 1251 N N . THR A 1 187 ? -5.878 0.802 1.217 1.00 98.31 187 THR A N 1
ATOM 1252 C CA . THR A 1 187 ? -4.755 0.816 0.274 1.00 98.31 187 THR A CA 1
ATOM 1253 C C . THR A 1 187 ? -4.130 2.213 0.189 1.00 98.31 187 THR A C 1
ATOM 1255 O O . THR A 1 187 ? -4.828 3.211 0.357 1.00 98.31 187 THR A O 1
ATOM 1258 N N . ASP A 1 188 ? -2.838 2.282 -0.124 1.00 98.06 188 ASP A N 1
ATOM 1259 C CA . ASP A 1 188 ? -2.147 3.508 -0.547 1.00 98.06 188 ASP A CA 1
ATOM 1260 C C . ASP A 1 188 ? -1.466 3.295 -1.917 1.00 98.06 188 ASP A C 1
ATOM 1262 O O . ASP A 1 188 ? -1.855 2.391 -2.662 1.00 98.06 188 ASP A O 1
ATOM 1266 N N . SER A 1 189 ? -0.494 4.130 -2.298 1.00 97.19 189 SER A N 1
ATOM 1267 C CA . SER A 1 189 ? 0.226 4.011 -3.578 1.00 97.19 189 SER A CA 1
ATOM 1268 C C . SER A 1 189 ? 1.055 2.729 -3.710 1.00 97.19 189 SER A C 1
ATOM 1270 O O . SER A 1 189 ? 1.298 2.274 -4.828 1.00 97.19 189 SER A O 1
ATOM 1272 N N . ASN A 1 190 ? 1.466 2.135 -2.591 1.00 98.44 190 ASN A N 1
ATOM 1273 C CA . ASN A 1 190 ? 2.480 1.086 -2.525 1.00 98.44 190 ASN A CA 1
ATOM 1274 C C . ASN A 1 190 ? 1.934 -0.234 -1.988 1.00 98.44 190 ASN A C 1
ATOM 1276 O O . ASN A 1 190 ? 2.421 -1.293 -2.380 1.00 98.44 190 ASN A O 1
ATOM 1280 N N . TYR A 1 191 ? 0.909 -0.189 -1.140 1.00 98.69 191 TYR A N 1
ATOM 1281 C CA . TYR A 1 191 ? 0.362 -1.352 -0.467 1.00 98.69 191 TYR A CA 1
ATOM 1282 C C . TYR A 1 191 ? -1.142 -1.537 -0.697 1.00 98.69 191 TYR A C 1
ATOM 1284 O O . TYR A 1 191 ? -1.937 -0.591 -0.677 1.00 98.69 191 TYR A O 1
ATOM 1292 N N . ALA A 1 192 ? -1.551 -2.789 -0.898 1.00 98.44 192 ALA A N 1
ATOM 1293 C CA . ALA A 1 192 ? -2.949 -3.191 -1.037 1.00 98.44 192 ALA A CA 1
ATOM 1294 C C . ALA A 1 192 ? -3.690 -3.140 0.312 1.00 98.44 192 ALA A C 1
ATOM 1296 O O . ALA A 1 192 ? -3.070 -3.221 1.366 1.00 98.44 192 ALA A O 1
ATOM 1297 N N . VAL A 1 193 ? -5.021 -3.028 0.295 1.00 98.44 193 VAL A N 1
ATOM 1298 C CA . VAL A 1 193 ? -5.858 -3.018 1.513 1.00 98.44 193 VAL A CA 1
ATOM 1299 C C . VAL A 1 193 ? -5.625 -4.268 2.375 1.00 98.44 193 VAL A C 1
ATOM 1301 O O . VAL A 1 193 ? -5.427 -5.362 1.848 1.00 98.44 193 VAL A O 1
ATOM 1304 N N . ARG A 1 194 ? -5.652 -4.120 3.705 1.00 98.44 194 ARG A N 1
ATOM 1305 C CA . ARG A 1 194 ? -5.558 -5.252 4.638 1.00 98.44 194 ARG A CA 1
ATOM 1306 C C . ARG A 1 194 ? -6.447 -5.053 5.858 1.00 98.44 194 ARG A C 1
ATOM 1308 O O . ARG A 1 194 ? -6.412 -4.000 6.490 1.00 98.44 194 ARG A O 1
ATOM 1315 N N . SER A 1 195 ? -7.183 -6.097 6.221 1.00 98.50 195 SER A N 1
ATOM 1316 C CA . SER A 1 195 ? -7.948 -6.161 7.468 1.00 98.50 195 SER A CA 1
ATOM 1317 C C . SER A 1 195 ? -7.222 -6.991 8.527 1.00 98.50 195 SER A C 1
ATOM 1319 O O . SER A 1 195 ? -6.467 -7.912 8.198 1.00 98.50 195 SER A O 1
ATOM 1321 N N . SER A 1 196 ? -7.460 -6.671 9.798 1.00 98.69 196 SER A N 1
ATOM 1322 C CA . SER A 1 196 ? -7.121 -7.545 10.918 1.00 98.69 196 SER A CA 1
ATOM 1323 C C . SER A 1 196 ? -8.006 -8.789 10.912 1.00 98.69 196 SER A C 1
ATOM 1325 O O . SER A 1 196 ? -9.043 -8.840 10.245 1.00 98.69 196 SER A O 1
ATOM 1327 N N . VAL A 1 197 ? -7.626 -9.773 11.720 1.00 98.56 197 VAL A N 1
ATOM 1328 C CA . VAL A 1 197 ? -8.575 -10.799 12.162 1.00 98.56 197 VAL A CA 1
ATOM 1329 C C . VAL A 1 197 ? -9.651 -10.177 13.058 1.00 98.56 197 VAL A C 1
ATOM 1331 O O . VAL A 1 197 ? -9.467 -9.084 13.610 1.00 98.56 197 VAL A O 1
ATOM 1334 N N . ASP A 1 198 ? -10.766 -10.885 13.209 1.00 98.69 198 ASP A N 1
ATOM 1335 C CA . ASP A 1 198 ? -11.817 -10.518 14.155 1.00 98.69 198 ASP A CA 1
ATOM 1336 C C . ASP A 1 198 ? -11.290 -10.610 15.581 1.00 98.69 198 ASP A C 1
ATOM 1338 O O . ASP A 1 198 ? -10.760 -11.641 15.993 1.00 98.69 198 ASP A O 1
ATOM 1342 N N . THR A 1 199 ? -11.411 -9.515 16.329 1.00 98.75 199 THR A N 1
ATOM 1343 C CA . THR A 1 199 ? -10.872 -9.405 17.684 1.00 98.75 199 THR A CA 1
ATOM 1344 C C . THR A 1 199 ? -11.990 -9.105 18.667 1.00 98.75 199 THR A C 1
ATOM 1346 O O . THR A 1 199 ? -12.785 -8.189 18.464 1.00 98.75 199 THR A O 1
ATOM 1349 N N . SER A 1 200 ? -12.049 -9.889 19.742 1.00 98.38 200 SER A N 1
ATOM 1350 C CA . SER A 1 200 ? -13.017 -9.699 20.817 1.00 98.38 200 SER A CA 1
ATOM 1351 C C . SER A 1 200 ? -12.530 -8.641 21.807 1.00 98.38 200 SER A C 1
ATOM 1353 O O . SER A 1 200 ? -11.449 -8.766 22.378 1.00 98.38 200 SER A O 1
ATOM 1355 N N . VAL A 1 201 ? -13.371 -7.644 22.061 1.00 98.62 201 VAL A N 1
ATOM 1356 C CA . VAL A 1 201 ? -13.236 -6.659 23.135 1.00 98.62 201 VAL A CA 1
ATOM 1357 C C . VAL A 1 201 ? -14.173 -7.068 24.266 1.00 98.62 201 VAL A C 1
ATOM 1359 O O . VAL A 1 201 ? -15.383 -7.168 24.067 1.00 98.62 201 VAL A O 1
ATOM 1362 N N . SER A 1 202 ? -13.620 -7.335 25.445 1.00 98.06 202 SER A N 1
ATOM 1363 C CA . SER A 1 202 ? -14.387 -7.711 26.638 1.00 98.06 202 SER A CA 1
ATOM 1364 C C . SER A 1 202 ? -14.827 -6.480 27.427 1.00 98.06 202 SER A C 1
ATOM 1366 O O . SER A 1 202 ? -14.070 -5.516 27.544 1.00 98.06 202 SER A O 1
ATOM 1368 N N . THR A 1 203 ? -16.035 -6.508 27.991 1.00 98.50 203 THR A N 1
ATOM 1369 C CA . THR A 1 203 ? -16.539 -5.430 28.852 1.00 98.50 203 THR A CA 1
ATOM 1370 C C . THR A 1 203 ? -16.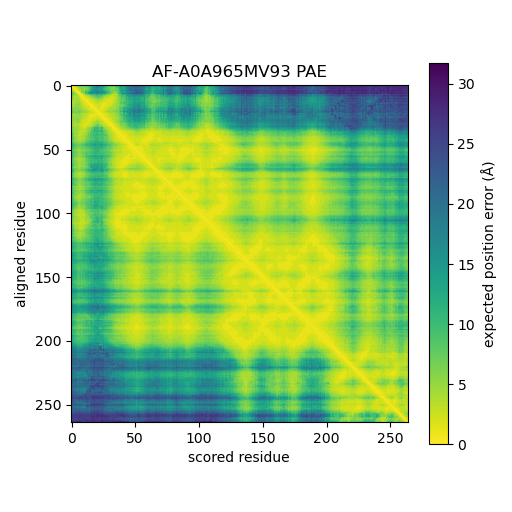467 -5.837 30.321 1.00 98.50 203 THR A C 1
ATOM 1372 O O . THR A 1 203 ? -17.190 -6.728 30.766 1.00 98.50 203 THR A O 1
ATOM 1375 N N . ALA A 1 204 ? -15.623 -5.161 31.095 1.00 97.88 204 ALA A N 1
ATOM 1376 C CA . ALA A 1 204 ? -15.544 -5.304 32.542 1.00 97.88 204 ALA A CA 1
ATOM 1377 C C . ALA A 1 204 ? -16.682 -4.547 33.251 1.00 97.88 204 ALA A C 1
ATOM 1379 O O . ALA A 1 204 ? -17.277 -3.610 32.711 1.00 97.88 204 ALA A O 1
ATOM 1380 N N . LYS A 1 205 ? -16.979 -4.948 34.491 1.00 96.00 205 LYS A N 1
ATOM 1381 C CA . LYS A 1 205 ? -17.875 -4.190 35.376 1.00 96.00 205 LYS A CA 1
ATOM 1382 C C . LYS A 1 205 ? -17.237 -2.845 35.736 1.00 96.00 205 LYS A C 1
ATOM 1384 O O . LYS A 1 205 ? -16.040 -2.792 35.996 1.00 96.00 205 LYS A O 1
ATOM 1389 N N . ALA A 1 206 ? -18.052 -1.797 35.805 1.00 95.94 206 ALA A N 1
ATOM 1390 C CA . ALA A 1 206 ? -17.643 -0.520 36.378 1.00 95.94 206 ALA A CA 1
ATOM 1391 C C . ALA A 1 206 ? -17.668 -0.566 37.911 1.00 95.94 206 ALA A C 1
ATOM 1393 O O . ALA A 1 206 ? -18.475 -1.285 38.512 1.00 95.94 206 ALA A O 1
ATOM 1394 N N . SER A 1 207 ? -16.802 0.228 38.538 1.00 93.25 207 SER A N 1
ATOM 1395 C CA . SER A 1 207 ? -16.848 0.467 39.980 1.00 93.25 207 SER A CA 1
ATOM 1396 C C . SER A 1 207 ? -18.080 1.292 40.338 1.00 93.25 207 SER A C 1
ATOM 1398 O O . SER A 1 207 ? -18.391 2.270 39.663 1.00 93.25 207 SER A O 1
ATOM 1400 N N . GLN A 1 208 ? -18.758 0.920 41.425 1.00 93.25 208 GLN A N 1
ATOM 1401 C CA . GLN A 1 208 ? -19.821 1.746 41.991 1.00 93.25 208 GLN A CA 1
ATOM 1402 C C . GLN A 1 208 ? -19.243 2.764 42.979 1.00 93.25 208 GLN A C 1
ATOM 1404 O O . GLN A 1 208 ? -18.265 2.482 43.669 1.00 93.25 208 GLN A O 1
ATOM 1409 N N . SER A 1 209 ? -19.869 3.931 43.082 1.00 92.88 209 SER A N 1
ATOM 1410 C CA . SER A 1 209 ? -19.487 5.018 43.980 1.00 92.88 209 SER A CA 1
ATOM 1411 C C . SER A 1 209 ? -20.684 5.538 44.783 1.00 92.88 209 SER A C 1
ATOM 1413 O O . SER A 1 209 ? -21.845 5.345 44.416 1.00 92.88 209 SER A O 1
ATOM 1415 N N . GLY A 1 210 ? -20.401 6.198 45.907 1.00 93.00 210 GLY A N 1
ATOM 1416 C CA . GLY A 1 210 ? -21.406 6.927 46.685 1.00 93.00 210 GLY A CA 1
ATOM 1417 C C . GLY A 1 210 ? -22.373 6.075 47.510 1.00 93.00 210 GLY A C 1
ATOM 1418 O O . GLY A 1 210 ? -23.317 6.638 48.051 1.00 93.00 210 GLY A O 1
ATOM 1419 N N . LEU A 1 211 ? -22.166 4.757 47.626 1.00 95.19 211 LEU A N 1
ATOM 1420 C CA . LEU A 1 211 ? -22.948 3.924 48.544 1.00 95.19 211 LEU A CA 1
ATOM 1421 C C . LEU A 1 211 ? -22.648 4.327 49.995 1.00 95.19 211 LEU A C 1
ATOM 1423 O O . LEU A 1 211 ? -21.494 4.296 50.424 1.00 95.19 211 LEU A O 1
ATOM 1427 N N . SER A 1 212 ? -23.682 4.683 50.748 1.00 94.25 212 SER A N 1
ATOM 1428 C CA . SER A 1 212 ? -23.584 5.099 52.146 1.00 94.25 212 SER A CA 1
ATOM 1429 C C . SER A 1 212 ? -24.764 4.586 52.970 1.00 94.25 212 SER A C 1
ATOM 1431 O O . SER A 1 212 ? -25.879 4.431 52.469 1.00 94.25 212 SER A O 1
ATOM 1433 N N . ILE A 1 213 ? -24.516 4.321 54.254 1.00 94.38 213 ILE A N 1
ATOM 1434 C CA . ILE A 1 213 ? -25.562 4.011 55.235 1.00 94.38 213 ILE A CA 1
ATOM 1435 C C . ILE A 1 213 ? -26.247 5.324 55.625 1.00 94.38 213 ILE A C 1
ATOM 1437 O O . ILE A 1 213 ? -25.575 6.301 55.948 1.00 94.38 213 ILE A O 1
ATOM 1441 N N . THR A 1 214 ? -27.577 5.344 55.598 1.00 95.44 214 THR A N 1
ATOM 1442 C CA . THR A 1 214 ? -28.405 6.530 55.873 1.00 95.44 214 THR A CA 1
ATOM 1443 C C . THR A 1 214 ? -29.309 6.385 57.092 1.00 95.44 214 THR A C 1
ATOM 1445 O O . THR A 1 214 ? -29.971 7.348 57.475 1.00 95.44 214 THR A O 1
ATOM 1448 N N . SER A 1 215 ? -29.359 5.202 57.709 1.00 93.62 215 SER A N 1
ATOM 1449 C CA . SER A 1 215 ? -30.080 5.006 58.967 1.00 93.62 215 SER A CA 1
ATOM 1450 C C . SER A 1 215 ? -29.431 5.791 60.109 1.00 93.62 215 SER A C 1
ATOM 1452 O O . SER A 1 215 ? -28.259 6.159 60.044 1.00 93.62 215 SER A O 1
ATOM 1454 N N . SER A 1 216 ? -30.189 6.009 61.188 1.00 91.25 216 SER A N 1
ATOM 1455 C CA . SER A 1 216 ? -29.661 6.596 62.426 1.00 91.25 216 SER A CA 1
ATOM 1456 C C . SER A 1 216 ? -28.422 5.842 62.925 1.00 91.25 216 SER A C 1
ATOM 1458 O O . SER A 1 216 ? -28.344 4.620 62.816 1.00 91.25 216 SER A O 1
ATOM 1460 N N . SER A 1 217 ? -27.479 6.561 63.533 1.00 90.50 217 SER A N 1
ATOM 1461 C CA . SER A 1 217 ? -26.298 5.985 64.191 1.00 90.50 217 SER A CA 1
ATOM 1462 C C . SER A 1 217 ? -26.579 5.469 65.610 1.00 90.50 217 SER A C 1
ATOM 1464 O O . SER A 1 217 ? -25.665 5.022 66.299 1.00 90.50 217 SER A O 1
ATOM 1466 N N . SER A 1 218 ? -27.832 5.538 66.073 1.00 88.44 218 SER A N 1
ATOM 1467 C CA . SER A 1 218 ? -28.249 5.056 67.393 1.00 88.44 218 SER A CA 1
ATOM 1468 C C . SER A 1 218 ? -29.698 4.563 67.404 1.00 88.44 218 SER A C 1
ATOM 1470 O O . SER A 1 218 ? -30.524 4.994 66.593 1.00 88.44 218 SER A O 1
ATOM 1472 N N . PHE A 1 219 ? -30.001 3.659 68.339 1.00 89.00 219 PHE A N 1
ATOM 1473 C CA . PHE A 1 219 ? -31.340 3.129 68.596 1.00 89.00 219 PHE A CA 1
ATOM 1474 C C . PHE A 1 219 ? -31.499 2.721 70.066 1.00 89.00 219 PHE A C 1
ATOM 1476 O O . PHE A 1 219 ? -30.517 2.552 70.792 1.00 89.00 219 PHE A O 1
ATOM 1483 N N . THR A 1 220 ? -32.744 2.574 70.520 1.00 88.38 220 THR A N 1
ATOM 1484 C CA . THR A 1 220 ? -33.065 2.192 71.902 1.00 88.38 220 THR A CA 1
ATOM 1485 C C . THR A 1 220 ? -33.170 0.675 72.035 1.00 88.38 220 THR A C 1
ATOM 1487 O O . THR A 1 220 ? -33.794 0.011 71.211 1.00 88.38 220 THR A O 1
ATOM 1490 N N . THR A 1 221 ? -32.597 0.108 73.100 1.00 85.25 221 THR A N 1
ATOM 1491 C CA . THR A 1 221 ? -32.723 -1.325 73.415 1.00 85.25 221 THR A CA 1
ATOM 1492 C C . THR A 1 221 ? -34.193 -1.747 73.475 1.00 85.25 221 THR A C 1
ATOM 1494 O O . THR A 1 221 ? -34.997 -1.089 74.129 1.00 85.25 221 THR A O 1
ATOM 1497 N N . GLY A 1 222 ? -34.536 -2.848 72.803 1.00 82.69 222 GLY A N 1
ATOM 1498 C CA . GLY A 1 222 ? -35.919 -3.325 72.667 1.00 82.69 222 GLY A CA 1
ATOM 1499 C C . GLY A 1 222 ? -36.681 -2.772 71.455 1.00 82.69 222 GLY A C 1
ATOM 1500 O O . GLY A 1 222 ? -37.725 -3.323 71.120 1.00 82.69 222 GLY A O 1
ATOM 1501 N N . SER A 1 223 ? -36.141 -1.768 70.753 1.00 88.88 223 SER A N 1
ATOM 1502 C CA . SER A 1 223 ? -36.702 -1.216 69.512 1.00 88.88 223 SER A CA 1
ATOM 1503 C C . SER A 1 223 ? -35.705 -1.389 68.360 1.00 88.88 223 SER A C 1
ATOM 1505 O O . SER A 1 223 ? -34.704 -0.672 68.326 1.00 88.88 223 SER A O 1
ATOM 1507 N N . PRO A 1 224 ? -35.933 -2.327 67.422 1.00 90.69 224 PRO A N 1
ATOM 1508 C CA . PRO A 1 224 ? -35.014 -2.564 66.312 1.00 90.69 224 PRO A CA 1
ATOM 1509 C C . PRO A 1 224 ? -34.799 -1.317 65.442 1.00 90.69 224 PRO A C 1
ATOM 1511 O O . PRO A 1 224 ? -35.752 -0.612 65.106 1.00 90.69 224 PRO A O 1
ATOM 1514 N N . LEU A 1 225 ? -33.555 -1.073 65.028 1.00 93.25 225 LEU A N 1
ATOM 1515 C CA . LEU A 1 225 ? -33.218 -0.078 64.014 1.00 93.25 225 LEU A CA 1
ATOM 1516 C C . LEU A 1 225 ? -33.405 -0.676 62.622 1.00 93.25 225 LEU A C 1
ATOM 1518 O O . LEU A 1 225 ? -32.749 -1.658 62.277 1.00 93.25 225 LEU A O 1
ATOM 1522 N N . THR A 1 226 ? -34.236 -0.049 61.795 1.00 95.19 226 THR A N 1
ATOM 1523 C CA . THR A 1 226 ? -34.283 -0.363 60.363 1.00 95.19 226 THR A CA 1
ATOM 1524 C C . THR A 1 226 ? -33.091 0.285 59.662 1.00 95.19 226 THR A C 1
ATOM 1526 O O . THR A 1 226 ? -32.981 1.510 59.606 1.00 95.19 226 THR A O 1
ATOM 1529 N N . LEU A 1 227 ? -32.203 -0.543 59.121 1.00 95.38 227 LEU A N 1
ATOM 1530 C CA . LEU A 1 227 ? -31.047 -0.131 58.339 1.00 95.38 227 LEU A CA 1
ATOM 1531 C C . LEU A 1 227 ? -31.485 0.314 56.945 1.00 95.38 227 LEU A C 1
ATOM 1533 O O . LEU A 1 227 ? -32.226 -0.382 56.246 1.00 95.38 227 LEU A O 1
ATOM 1537 N N . THR A 1 228 ? -30.986 1.473 56.532 1.00 94.81 228 THR A N 1
ATOM 1538 C CA . THR A 1 228 ? -31.203 2.040 55.203 1.00 94.81 228 THR A CA 1
ATOM 1539 C C . THR A 1 228 ? -29.864 2.457 54.621 1.00 94.81 228 THR A C 1
ATOM 1541 O O . THR A 1 228 ? -28.978 2.921 55.338 1.00 94.81 228 THR A O 1
ATOM 1544 N N . ALA A 1 229 ? -29.709 2.284 53.314 1.00 94.75 229 ALA A N 1
ATOM 1545 C CA . ALA A 1 229 ? -28.562 2.763 52.558 1.00 94.75 229 ALA A CA 1
ATOM 1546 C C . ALA A 1 229 ? -29.055 3.506 51.317 1.00 94.75 229 ALA A C 1
ATOM 1548 O O . ALA A 1 229 ? -30.165 3.265 50.838 1.00 94.75 229 ALA A O 1
ATOM 1549 N N . SER A 1 230 ? -28.231 4.408 50.802 1.00 93.50 230 SER A N 1
ATOM 1550 C CA . SER A 1 230 ? -28.476 5.116 49.547 1.00 93.50 230 SER A CA 1
ATOM 1551 C C . SER A 1 230 ? -27.193 5.206 48.728 1.00 93.50 230 SER A C 1
ATOM 1553 O O . SER A 1 230 ? -26.104 5.001 49.259 1.00 93.50 230 SER A O 1
ATOM 1555 N N . GLY A 1 231 ? -27.323 5.525 47.443 1.00 92.00 231 GLY A N 1
ATOM 1556 C CA . GLY A 1 231 ? -26.195 5.575 46.518 1.00 92.00 231 GLY A CA 1
ATOM 1557 C C . GLY A 1 231 ? -25.805 4.202 45.972 1.00 92.00 231 GLY A C 1
ATOM 1558 O O . GLY A 1 231 ? -26.532 3.224 46.129 1.00 92.00 231 GLY A O 1
ATOM 1559 N N . GLY A 1 232 ? -24.672 4.146 45.269 1.00 92.69 232 GLY A N 1
ATOM 1560 C CA . GLY A 1 232 ? -24.411 3.082 44.302 1.00 92.69 232 GLY A CA 1
ATOM 1561 C C . GLY A 1 232 ? -25.217 3.296 43.016 1.00 92.69 232 GLY A C 1
ATOM 1562 O O . GLY A 1 232 ? -26.313 3.851 43.021 1.00 92.69 232 GLY A O 1
ATOM 1563 N N . GLN A 1 233 ? -24.644 2.904 41.880 1.00 92.06 233 GLN A N 1
ATOM 1564 C CA . GLN A 1 233 ? -25.279 3.094 40.569 1.00 92.06 233 GLN A CA 1
ATOM 1565 C C . GLN A 1 233 ? -26.134 1.888 40.154 1.00 92.06 233 GLN A C 1
ATOM 1567 O O . GLN A 1 233 ? -26.877 1.970 39.181 1.00 92.06 233 GLN A O 1
ATOM 1572 N N . SER A 1 234 ? -26.018 0.753 40.850 1.00 91.31 234 SER A N 1
ATOM 1573 C CA . SER A 1 234 ? -26.762 -0.467 40.521 1.00 91.31 234 SER A CA 1
ATOM 1574 C C . SER A 1 234 ? -28.100 -0.563 41.253 1.00 91.31 234 SER A C 1
ATOM 1576 O O . SER A 1 234 ? -28.260 -0.050 42.355 1.00 91.31 234 SER A O 1
ATOM 1578 N N . SER A 1 235 ? -29.035 -1.319 40.674 1.00 88.12 235 SER A N 1
ATOM 1579 C CA . SER A 1 235 ? -30.288 -1.738 41.317 1.00 88.12 235 SER A CA 1
ATOM 1580 C C . SER A 1 235 ? -30.145 -3.040 42.121 1.00 88.12 235 SER A C 1
ATOM 1582 O O . SER A 1 235 ? -31.137 -3.725 42.375 1.00 88.12 235 SER A O 1
ATOM 1584 N N . GLY A 1 236 ? -28.911 -3.452 42.431 1.00 90.19 236 GLY A N 1
ATOM 1585 C CA . GLY A 1 236 ? -28.651 -4.66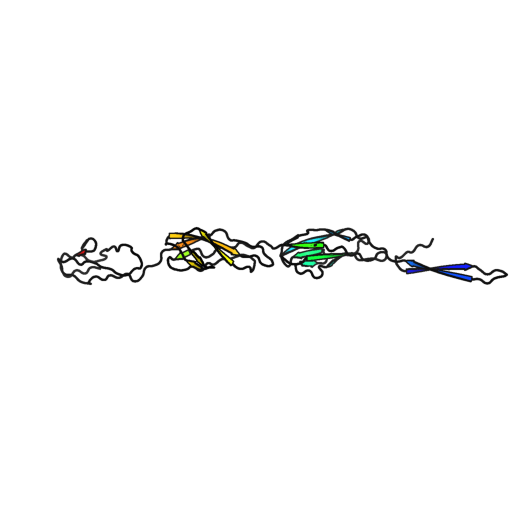3 43.204 1.00 90.19 236 GLY A CA 1
ATOM 1586 C C . GLY A 1 236 ? -29.176 -4.543 44.635 1.00 90.19 236 GLY A C 1
ATOM 1587 O O . GLY A 1 236 ? -29.263 -3.449 45.190 1.00 90.19 236 GLY A O 1
ATOM 1588 N N . SER A 1 237 ? -29.516 -5.674 45.252 1.00 91.00 237 SER A N 1
ATOM 1589 C CA . SER A 1 237 ? -29.940 -5.697 46.654 1.00 91.00 237 SER A CA 1
ATOM 1590 C C . SER A 1 237 ? -28.784 -5.344 47.591 1.00 91.00 237 SER A C 1
ATOM 1592 O O . SER A 1 237 ? -27.696 -5.907 47.463 1.00 91.00 237 SER A O 1
ATOM 1594 N N . VAL A 1 238 ? -29.043 -4.491 48.584 1.00 92.88 238 VAL A N 1
ATOM 1595 C CA . VAL A 1 238 ? -28.105 -4.237 49.686 1.00 92.88 238 VAL A CA 1
ATOM 1596 C C . VAL A 1 238 ? -28.224 -5.361 50.714 1.00 92.88 238 VAL A C 1
ATOM 1598 O O . VAL A 1 238 ? -29.305 -5.612 51.245 1.00 92.88 238 VAL A O 1
ATOM 1601 N N . THR A 1 239 ? -27.111 -6.029 51.002 1.00 92.75 239 THR A N 1
ATOM 1602 C CA . THR A 1 239 ? -27.005 -7.032 52.067 1.00 92.75 239 THR A CA 1
ATOM 1603 C C . THR A 1 239 ? -26.274 -6.446 53.262 1.00 92.75 239 THR A C 1
ATOM 1605 O O . THR A 1 239 ? -25.250 -5.786 53.098 1.00 92.75 239 THR A O 1
ATOM 1608 N N . TRP A 1 240 ? -26.780 -6.724 54.458 1.00 93.19 240 TRP A N 1
ATOM 1609 C CA . TRP A 1 240 ? -26.235 -6.214 55.709 1.00 93.19 240 TRP A CA 1
ATOM 1610 C C . TRP A 1 240 ? -25.533 -7.333 56.476 1.00 93.19 240 TRP A C 1
ATOM 1612 O O . TRP A 1 240 ? -25.950 -8.490 56.430 1.00 93.19 240 TRP A O 1
ATOM 1622 N N . SER A 1 241 ? -24.485 -6.980 57.211 1.00 92.69 241 SER A N 1
ATOM 1623 C CA . SER A 1 241 ? -23.797 -7.867 58.146 1.00 92.69 241 SER A CA 1
ATOM 1624 C C . SER A 1 241 ? -23.265 -7.044 59.308 1.00 92.69 241 SER A C 1
ATOM 1626 O O . SER A 1 241 ? -22.802 -5.927 59.094 1.00 92.69 241 SER A O 1
ATOM 1628 N N . VAL A 1 242 ? -23.291 -7.603 60.514 1.00 91.94 242 VAL A N 1
ATOM 1629 C CA . VAL A 1 242 ? -22.581 -7.018 61.657 1.00 91.94 242 VAL A CA 1
ATOM 1630 C C . VAL A 1 242 ? -21.108 -7.388 61.516 1.00 91.94 242 VAL A C 1
ATOM 1632 O O . VAL A 1 242 ? -20.788 -8.572 61.407 1.00 91.94 242 VAL A O 1
ATOM 1635 N N . THR A 1 243 ? -20.221 -6.398 61.484 1.00 90.88 243 THR A N 1
ATOM 1636 C CA . THR A 1 243 ? -18.771 -6.618 61.380 1.00 90.88 243 THR A CA 1
ATOM 1637 C C . THR A 1 243 ? -18.098 -6.632 62.750 1.00 90.88 243 THR A C 1
ATOM 1639 O O . THR A 1 243 ? -17.137 -7.375 62.946 1.00 90.88 243 THR A O 1
ATOM 1642 N N . ALA A 1 244 ? -18.636 -5.889 63.723 1.00 86.81 244 ALA A N 1
ATOM 1643 C CA . ALA A 1 244 ? -18.245 -5.957 65.128 1.00 86.81 244 ALA A CA 1
ATOM 1644 C C . ALA A 1 244 ? -19.399 -5.586 66.082 1.00 86.81 244 ALA A C 1
ATOM 1646 O O . ALA A 1 244 ? -20.357 -4.909 65.711 1.00 86.81 244 ALA A O 1
ATOM 1647 N N . GLY A 1 245 ? -19.281 -6.013 67.344 1.00 85.00 245 GLY A N 1
ATOM 1648 C CA . GLY A 1 245 ? -20.293 -5.805 68.385 1.00 85.00 245 GLY A CA 1
ATOM 1649 C C . GLY A 1 245 ? -21.183 -7.029 68.626 1.00 85.00 245 GLY A C 1
ATOM 1650 O O . GLY A 1 245 ? -20.992 -8.086 68.030 1.00 85.00 245 GLY A O 1
ATOM 1651 N N . THR A 1 246 ? -22.149 -6.897 69.538 1.00 86.12 246 THR A N 1
ATOM 1652 C CA . THR A 1 246 ? -23.052 -7.989 69.965 1.00 86.12 246 THR A CA 1
ATOM 1653 C C . THR A 1 246 ? -24.508 -7.782 69.533 1.00 86.12 246 THR A C 1
ATOM 1655 O O . THR A 1 246 ? -25.419 -8.377 70.112 1.00 86.12 246 THR A O 1
ATOM 1658 N N . CYS A 1 247 ? -24.749 -6.943 68.521 1.00 90.00 247 CYS A N 1
ATOM 1659 C CA . CYS A 1 247 ? -26.080 -6.804 67.932 1.00 90.00 247 CYS A CA 1
ATOM 1660 C C . CYS A 1 247 ? -26.506 -8.065 67.176 1.00 90.00 247 CYS A C 1
ATOM 1662 O O . CYS A 1 247 ? -25.689 -8.782 66.601 1.00 90.00 247 CYS A O 1
ATOM 1664 N N . THR A 1 248 ? -27.814 -8.287 67.113 1.00 91.56 248 THR A N 1
ATOM 1665 C CA . THR A 1 248 ? -28.441 -9.268 66.230 1.00 91.56 248 THR A CA 1
ATOM 1666 C C . THR A 1 248 ? -28.985 -8.569 64.989 1.00 91.56 248 THR A C 1
ATOM 1668 O O . THR A 1 248 ? -29.588 -7.499 65.078 1.00 91.56 248 THR A O 1
ATOM 1671 N N . LEU A 1 249 ? -28.770 -9.173 63.822 1.00 94.12 249 LEU A N 1
ATOM 1672 C CA . LEU A 1 249 ? -29.267 -8.679 62.542 1.00 94.12 249 LEU A CA 1
ATOM 1673 C C . LEU A 1 249 ? -30.270 -9.678 61.961 1.00 94.12 249 LEU A C 1
ATOM 1675 O O . LEU A 1 249 ? -29.963 -10.863 61.836 1.00 94.12 249 LEU A O 1
ATOM 1679 N N . SER A 1 250 ? -31.451 -9.191 61.585 1.00 93.19 250 SER A N 1
ATOM 1680 C CA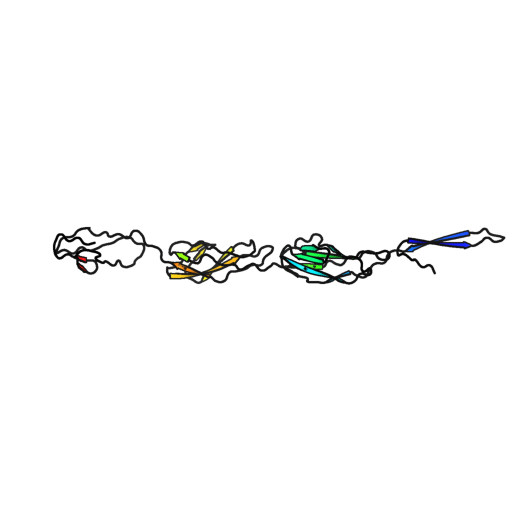 . SER A 1 250 ? -32.482 -9.963 60.888 1.00 93.19 250 SER A CA 1
ATOM 1681 C C . SER A 1 250 ? -32.994 -9.167 59.690 1.00 93.19 250 SER A C 1
ATOM 1683 O O . SER A 1 250 ? -33.707 -8.175 59.846 1.00 93.19 250 SER A O 1
ATOM 1685 N N . GLY A 1 251 ? -32.582 -9.560 58.482 1.00 91.44 251 GLY A N 1
ATOM 1686 C CA . GLY A 1 251 ? -32.858 -8.795 57.264 1.00 91.44 251 GLY A CA 1
ATOM 1687 C C . GLY A 1 251 ? -32.246 -7.393 57.339 1.00 91.44 251 GLY A C 1
ATOM 1688 O O . GLY A 1 251 ? -31.028 -7.246 57.320 1.00 91.44 251 GLY A O 1
ATOM 1689 N N . THR A 1 252 ? -33.094 -6.369 57.436 1.00 93.75 252 THR A N 1
ATOM 1690 C CA . THR A 1 252 ? -32.689 -4.963 57.606 1.00 93.75 252 THR A CA 1
ATOM 1691 C C . THR A 1 252 ? -32.840 -4.460 59.041 1.00 93.75 252 THR A C 1
ATOM 1693 O O . THR A 1 252 ? -32.607 -3.283 59.288 1.00 93.75 252 THR A O 1
ATOM 1696 N N . GLN A 1 253 ? -33.240 -5.301 59.997 1.00 94.06 253 GLN A N 1
ATOM 1697 C CA . GLN A 1 253 ? -33.433 -4.886 61.385 1.00 94.06 253 GLN A CA 1
ATOM 1698 C C . GLN A 1 253 ? -32.227 -5.242 62.252 1.00 94.06 253 GLN A C 1
ATOM 1700 O O . GLN A 1 253 ? -31.901 -6.418 62.424 1.00 94.06 253 GLN A O 1
ATOM 1705 N N . LEU A 1 254 ? -31.599 -4.221 62.832 1.00 93.75 254 LEU A N 1
ATOM 1706 C CA . LEU A 1 254 ? -30.527 -4.345 63.815 1.00 93.75 254 LEU A CA 1
ATOM 1707 C C . LEU A 1 254 ? -31.106 -4.205 65.227 1.00 93.75 254 LEU A C 1
ATOM 1709 O O . LEU A 1 254 ? -31.820 -3.250 65.520 1.00 93.75 254 LEU A O 1
ATOM 1713 N N . SER A 1 255 ? -30.815 -5.155 66.110 1.00 91.88 255 SER A N 1
ATOM 1714 C CA . SER A 1 255 ? -31.322 -5.189 67.487 1.00 91.88 255 SER A CA 1
ATOM 1715 C C . SER A 1 255 ? -30.204 -5.451 68.492 1.00 91.88 255 SER A C 1
ATOM 1717 O O . SER A 1 255 ? -29.180 -6.043 68.166 1.00 91.88 255 SER A O 1
ATOM 1719 N N . ALA A 1 256 ? -30.411 -5.038 69.741 1.00 89.56 256 ALA A N 1
ATOM 1720 C CA . ALA A 1 256 ? -29.495 -5.269 70.856 1.00 89.56 256 ALA A CA 1
ATOM 1721 C C . ALA A 1 256 ? -30.286 -5.713 72.094 1.00 89.56 256 ALA A C 1
ATOM 1723 O O . ALA A 1 256 ? -31.401 -5.242 72.324 1.00 89.56 256 ALA A O 1
ATOM 1724 N N . ASN A 1 257 ? -29.710 -6.610 72.898 1.00 83.44 257 ASN A N 1
ATOM 1725 C CA . ASN A 1 257 ? -30.360 -7.205 74.074 1.00 83.44 257 ASN A CA 1
ATOM 1726 C C . ASN A 1 257 ? -30.093 -6.451 75.394 1.00 83.44 257 ASN A C 1
ATOM 1728 O O . ASN A 1 257 ? -30.655 -6.813 76.427 1.00 83.44 257 ASN A O 1
ATOM 1732 N N . ARG A 1 258 ? -29.226 -5.430 75.387 1.00 81.06 258 ARG A N 1
ATOM 1733 C CA . ARG A 1 258 ? -28.925 -4.540 76.525 1.00 81.06 258 ARG A CA 1
ATOM 1734 C C . ARG A 1 258 ? -28.311 -3.221 76.029 1.00 81.06 258 ARG A C 1
ATOM 1736 O O . ARG A 1 258 ? -27.783 -3.167 74.922 1.00 81.06 258 ARG A O 1
ATOM 1743 N N . GLY A 1 259 ? -28.413 -2.157 76.828 1.00 80.25 259 GLY A N 1
ATOM 1744 C CA . GLY A 1 259 ? -27.881 -0.830 76.485 1.00 80.25 259 GLY A CA 1
ATOM 1745 C C . GLY A 1 259 ? -26.348 -0.756 76.521 1.00 80.25 259 GLY A C 1
ATOM 1746 O O . GLY A 1 259 ? -25.699 -1.600 77.136 1.00 80.25 259 GLY A O 1
ATOM 1747 N N . GLY A 1 260 ? -25.774 0.263 75.870 1.00 77.88 260 GLY A N 1
ATOM 1748 C CA . GLY A 1 260 ? -24.321 0.507 75.842 1.00 77.88 260 GLY A CA 1
ATOM 1749 C C . GLY A 1 260 ? -23.528 -0.339 74.836 1.00 77.88 260 GLY A C 1
ATOM 1750 O O . GLY A 1 260 ? -22.301 -0.328 74.870 1.00 77.88 260 GLY A O 1
ATOM 1751 N N . ILE A 1 261 ? -24.206 -1.072 73.947 1.00 80.25 261 ILE A N 1
ATOM 1752 C CA . ILE A 1 261 ? -23.572 -1.860 72.882 1.00 80.25 261 ILE A CA 1
ATOM 1753 C C . ILE A 1 261 ? -23.271 -0.950 71.679 1.00 80.25 261 ILE A C 1
ATOM 1755 O O . ILE A 1 261 ? -24.151 -0.230 71.215 1.00 80.25 261 ILE A O 1
ATOM 1759 N N . SER A 1 262 ? -22.041 -1.022 71.159 1.00 81.56 262 SER A N 1
ATOM 1760 C CA . SER A 1 262 ? -21.662 -0.456 69.858 1.00 81.56 262 SER A CA 1
ATOM 1761 C C . SER A 1 262 ? -21.651 -1.559 68.803 1.00 81.56 262 SER A C 1
ATOM 1763 O O . SER A 1 262 ? -21.141 -2.651 69.069 1.00 81.56 262 SER A O 1
ATOM 1765 N N . CYS A 1 263 ? -22.217 -1.278 67.632 1.00 79.38 263 CYS A N 1
ATOM 1766 C CA . CYS A 1 263 ? -22.295 -2.211 66.514 1.00 79.38 263 CYS A CA 1
ATOM 1767 C C . CYS A 1 263 ? -21.846 -1.500 65.245 1.00 79.38 263 CYS A C 1
ATOM 1769 O O . CYS A 1 263 ? -22.362 -0.429 64.926 1.00 79.38 263 CYS A O 1
ATOM 1771 N N . THR A 1 264 ? -20.878 -2.094 64.556 1.00 72.00 264 THR A N 1
ATOM 1772 C CA . THR A 1 264 ? -20.318 -1.594 63.295 1.00 72.00 264 THR A CA 1
ATOM 1773 C C . THR A 1 264 ? -20.348 -2.679 62.243 1.00 72.00 264 THR A C 1
ATOM 1775 O O . THR A 1 264 ? -20.324 -3.875 62.614 1.00 72.00 264 THR A O 1
#

Mean predicted aligned error: 8.3 Å

pLDDT: mean 94.29, std 6.79, range [58.06, 98.81]